Protein AF-A0A1G2IGD5-F1 (afdb_monomer_lite)

Radius of gyration: 19.82 Å; chains: 1; bounding box: 43×46×60 Å

pLDDT: mean 81.42, std 20.74, range [27.16, 98.19]

InterPro domains:
  IPR050708 Type VI secretion system VgrG/RHS [PTHR32305] (24-215)
  IPR056823 Teneurin-like, YD-shell [PF25023] (31-215)

Sequence (243 aa):
MPEFQAGFQRNGTATFNYANPHAVTSIATQAAGAAAPAVTSFSYDQNGNLISDGTSTYAFNPKNQLIKVTTGTGATATVINYTYDAQGQRISKSQGASFTLYPNKSYNVDETGKTTVSIFAPWGMVANIETLPDSVPKTYTFATDHLQGVQVTTDEAGVPVEIQDYGTFGNSGLNDKSETFDSQRKYIGEMYDTDTELNYLNARYYNSAIGRFISVFSNRRRKSGKTDYWKRSAGNSCRSTST

Foldseek 3Di:
DDDFDWDQDQDDDDDDPALCSQDRQWTWGDDVPDPGTDIFGWDADNQGFTQDRNFKGFDADPLRATAWIWGDDDPPIWIWGWDADPVQFTQKIDTVQWIKGDPDPQWIAIPQRWIWGWDADPQGTFWIWIDGPPDDIWIKGFDADNLRFGAFIATPVRHTAWGWDADLLRDTDDTDGHPVDDDQQGGSRFGADPVRCWTCPGNFIARSVVSWTSGFDSDPPDDPDDDPRTHPDDVGSPDDPDD

Organism: NCBI:txid1802214

Secondary structure (DSSP, 8-state):
------B------S----S-TTS--EEEE--TT-SS-EEEE-EE-TT--EEE-SSEEEEE-TTS-EEEEEESSGGG-EEEEEEE-TTS-EEEEEETTEEEEEEETTEEEETT--EEEEEEETTEEEEEEEE-TTS--EEEEEEE-TT--EEEEE-TTS-EEEEEEE-TTS-EEEEEE-TT---SB-GGG-EEETTTTEEEETTEEEETTTTEESS--S-----SS---TT-SSSS-TT-----

Structure (mmCIF, N/CA/C/O backbone):
data_AF-A0A1G2IGD5-F1
#
_entry.id   AF-A0A1G2IGD5-F1
#
loop_
_atom_site.group_PDB
_atom_site.id
_atom_site.type_symbol
_atom_site.label_atom_id
_atom_site.label_alt_id
_atom_site.label_comp_id
_atom_site.label_asym_id
_atom_site.label_entity_id
_atom_site.label_seq_id
_atom_site.pdbx_PDB_ins_code
_atom_site.Cartn_x
_atom_site.Cartn_y
_atom_site.Cartn_z
_atom_site.occupancy
_atom_site.B_iso_or_equiv
_atom_site.auth_seq_id
_atom_site.auth_comp_id
_atom_site.auth_asym_id
_atom_site.auth_atom_id
_atom_site.pdbx_PDB_model_num
ATOM 1 N N . MET A 1 1 ? 5.300 24.172 29.620 1.00 29.34 1 MET A N 1
ATOM 2 C CA . MET A 1 1 ? 5.185 23.214 28.502 1.00 29.34 1 MET A CA 1
ATOM 3 C C . MET A 1 1 ? 4.074 22.243 28.865 1.00 29.34 1 MET A C 1
ATOM 5 O O . MET A 1 1 ? 4.217 21.630 29.916 1.00 29.34 1 MET A O 1
ATOM 9 N N . PRO A 1 2 ? 2.945 22.168 28.142 1.00 31.11 2 PRO A N 1
ATOM 10 C CA . PRO A 1 2 ? 1.876 21.251 28.511 1.00 31.11 2 PRO A CA 1
ATOM 11 C C . PRO A 1 2 ? 2.205 19.846 28.004 1.00 31.11 2 PRO A C 1
ATOM 13 O O . PRO A 1 2 ? 2.515 19.647 26.832 1.00 31.11 2 PRO A O 1
ATOM 16 N N . GLU A 1 3 ? 2.162 18.895 28.924 1.00 29.77 3 GLU A N 1
ATOM 17 C CA . GLU A 1 3 ? 2.341 17.465 28.714 1.00 29.77 3 GLU A CA 1
ATOM 18 C C . GLU A 1 3 ? 1.125 16.883 27.972 1.00 29.77 3 GLU A C 1
ATOM 20 O O . GLU A 1 3 ? -0.022 17.103 28.362 1.00 29.77 3 GLU A O 1
ATOM 25 N N . PHE A 1 4 ? 1.365 16.163 26.875 1.00 32.56 4 PHE A N 1
ATOM 26 C CA . PHE A 1 4 ? 0.319 15.533 26.070 1.00 32.56 4 PHE A CA 1
ATOM 27 C C . PHE A 1 4 ? -0.098 14.212 26.736 1.00 32.56 4 PHE A C 1
ATOM 29 O O . PHE A 1 4 ? 0.604 13.208 26.640 1.00 32.56 4 PHE A O 1
ATOM 36 N N . GLN A 1 5 ? -1.226 14.206 27.446 1.00 33.22 5 GLN A N 1
ATOM 37 C CA . GLN A 1 5 ? -1.774 13.002 28.078 1.00 33.22 5 GLN A CA 1
ATOM 38 C C . GLN A 1 5 ? -2.680 12.260 27.081 1.00 33.22 5 GLN A C 1
ATOM 40 O O . GLN A 1 5 ? -3.808 12.674 26.821 1.00 33.22 5 GLN A O 1
ATOM 45 N N . ALA A 1 6 ? -2.192 11.155 26.509 1.00 37.25 6 ALA A N 1
ATOM 46 C CA . ALA A 1 6 ? -3.010 10.223 25.733 1.00 37.25 6 ALA A CA 1
ATOM 47 C C . ALA A 1 6 ? -3.600 9.152 26.669 1.00 37.25 6 ALA A C 1
ATOM 49 O O . ALA A 1 6 ? -2.886 8.281 27.166 1.00 37.25 6 ALA A O 1
ATOM 50 N N . GLY A 1 7 ? -4.910 9.211 26.925 1.00 34.84 7 GLY A N 1
ATOM 51 C CA . GLY A 1 7 ? -5.615 8.229 27.752 1.00 34.84 7 GLY A CA 1
ATOM 52 C C . GLY A 1 7 ? -6.089 7.022 26.938 1.00 34.84 7 GLY A C 1
ATOM 53 O O . GLY A 1 7 ? -6.919 7.161 26.044 1.00 34.84 7 GLY A O 1
ATOM 54 N N . PHE A 1 8 ? -5.617 5.817 27.274 1.00 39.62 8 PHE A N 1
ATOM 55 C CA . PHE A 1 8 ? -6.190 4.561 26.777 1.00 39.62 8 PHE A CA 1
ATOM 56 C C . PHE A 1 8 ? -7.266 4.074 27.752 1.00 39.62 8 PHE A C 1
ATOM 58 O O . PHE A 1 8 ? -6.948 3.540 28.813 1.00 39.62 8 PHE A O 1
ATOM 65 N N . GLN A 1 9 ? -8.543 4.235 27.408 1.00 34.28 9 GLN A N 1
ATOM 66 C CA . GLN A 1 9 ? -9.634 3.674 28.207 1.00 34.28 9 GLN A CA 1
ATOM 67 C C . GLN A 1 9 ? -9.843 2.204 27.817 1.00 34.28 9 GLN A C 1
A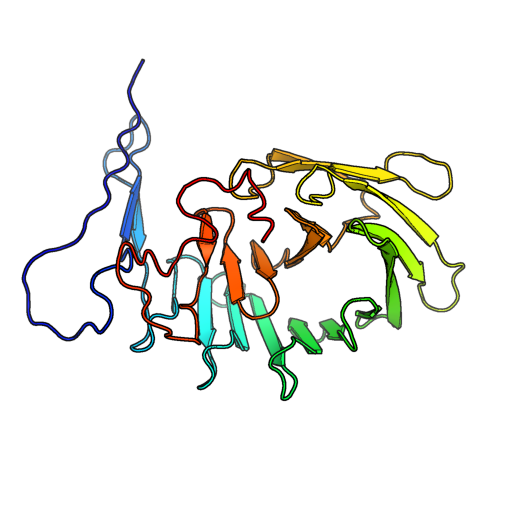TOM 69 O O . GLN A 1 9 ? -10.147 1.884 26.669 1.00 34.28 9 GLN A O 1
ATOM 74 N N . ARG A 1 10 ? -9.657 1.293 28.778 1.00 41.41 10 ARG A N 1
ATOM 75 C CA . ARG A 1 10 ? -10.124 -0.098 28.700 1.00 41.41 10 ARG A CA 1
ATOM 76 C C . ARG A 1 10 ? -11.340 -0.186 29.612 1.00 41.41 10 ARG A C 1
ATOM 78 O O . ARG A 1 10 ? -11.166 -0.248 30.826 1.00 41.41 10 ARG A O 1
ATOM 85 N N . ASN A 1 11 ? -12.551 -0.121 29.063 1.00 37.66 11 ASN A N 1
ATOM 86 C CA . ASN A 1 11 ? -13.753 -0.171 29.894 1.00 37.66 11 ASN A CA 1
ATOM 87 C C . ASN A 1 11 ? -13.860 -1.529 30.597 1.00 37.66 11 ASN A C 1
ATOM 89 O O . ASN A 1 11 ? -14.068 -2.566 29.966 1.00 37.66 11 ASN A O 1
ATOM 93 N N . GLY A 1 12 ? -13.696 -1.500 31.918 1.00 38.47 12 GLY A N 1
ATOM 94 C CA . GLY A 1 12 ? -14.066 -2.582 32.813 1.00 38.47 12 GLY A CA 1
ATOM 95 C C . GLY A 1 12 ? -15.573 -2.571 33.072 1.00 38.47 12 GLY A C 1
ATOM 96 O O . GLY A 1 12 ? -16.179 -1.513 33.214 1.00 38.47 12 GLY A O 1
ATOM 97 N N . THR A 1 13 ? -16.135 -3.779 33.170 1.00 43.22 13 THR A N 1
ATOM 98 C CA . THR A 1 13 ? -17.468 -4.141 33.697 1.00 43.22 13 THR A CA 1
ATOM 99 C C . THR A 1 13 ? -18.719 -3.711 32.912 1.00 43.22 13 THR A C 1
ATOM 101 O O . THR A 1 13 ? -19.363 -2.731 33.258 1.00 43.22 13 THR A O 1
ATOM 104 N N . ALA A 1 14 ? -19.135 -4.548 31.946 1.00 33.06 14 ALA A N 1
ATOM 105 C CA . ALA A 1 14 ? -20.537 -4.923 31.673 1.00 33.06 14 ALA A CA 1
ATOM 106 C C . ALA A 1 14 ? -20.583 -6.135 30.707 1.00 33.06 14 ALA A C 1
ATOM 108 O O . ALA A 1 14 ? -19.926 -6.110 29.672 1.00 33.06 14 ALA A O 1
ATOM 109 N N . THR A 1 15 ? -21.310 -7.199 31.086 1.00 33.62 15 THR A N 1
ATOM 110 C CA . THR A 1 15 ? -21.704 -8.401 30.299 1.00 33.62 15 THR A CA 1
ATOM 111 C C . THR A 1 15 ? -20.761 -8.863 29.172 1.00 33.62 15 THR A C 1
ATOM 113 O O . THR A 1 15 ? -20.780 -8.358 28.051 1.00 33.62 15 THR A O 1
ATOM 116 N N . PHE A 1 16 ? -19.957 -9.888 29.469 1.00 34.94 16 PHE A N 1
ATOM 117 C CA . PHE A 1 16 ? -18.948 -10.463 28.577 1.00 34.94 16 PHE A CA 1
ATOM 118 C C . PHE A 1 16 ? -19.545 -11.143 27.335 1.00 34.94 16 PHE A C 1
ATOM 120 O O . PHE A 1 16 ? -20.016 -12.271 27.410 1.00 34.94 16 PHE A O 1
ATOM 127 N N . ASN A 1 17 ? -19.421 -10.482 26.183 1.00 37.72 17 ASN A N 1
ATOM 128 C CA . ASN A 1 17 ? -19.549 -11.085 24.850 1.00 37.72 17 ASN A CA 1
ATOM 129 C C . ASN A 1 17 ? -18.392 -10.669 23.916 1.00 37.72 17 ASN A C 1
ATOM 131 O O . ASN A 1 17 ? -18.564 -10.578 22.705 1.00 37.72 17 ASN A O 1
ATOM 135 N N . TYR A 1 18 ? -17.194 -10.411 24.454 1.00 40.53 18 TYR A N 1
ATOM 136 C CA . TYR A 1 18 ? -16.035 -10.058 23.628 1.00 40.53 18 TYR A CA 1
ATOM 137 C C . TYR A 1 18 ? -14.935 -11.109 23.715 1.00 40.53 18 TYR A C 1
ATOM 139 O O . TYR A 1 18 ? -14.315 -11.305 24.757 1.00 40.53 18 TYR A O 1
ATOM 147 N N . ALA A 1 19 ? -14.633 -11.716 22.568 1.00 45.06 19 ALA A N 1
ATOM 148 C CA . ALA A 1 19 ? -13.502 -12.617 22.369 1.00 45.06 19 ALA A CA 1
ATOM 149 C C . ALA A 1 19 ? -12.122 -11.939 22.549 1.00 45.06 19 ALA A C 1
ATOM 151 O O . ALA A 1 19 ? -11.106 -12.627 22.497 1.00 45.06 19 ALA A O 1
ATOM 152 N N . ASN A 1 20 ? -12.054 -10.615 22.773 1.00 55.72 20 ASN A N 1
ATOM 153 C CA . ASN A 1 20 ? -10.809 -9.841 22.689 1.00 55.72 20 ASN A CA 1
ATOM 154 C C . ASN A 1 20 ? -10.684 -8.723 23.759 1.00 55.72 20 ASN A C 1
ATOM 156 O O . ASN A 1 20 ? -10.811 -7.546 23.425 1.00 55.72 20 ASN A O 1
ATOM 160 N N . PRO A 1 21 ? -10.338 -9.025 25.028 1.00 52.94 21 PRO A N 1
ATOM 161 C CA . PRO A 1 21 ? -10.175 -8.031 26.111 1.00 52.94 21 PRO A CA 1
ATOM 162 C C . PRO A 1 21 ? -8.959 -7.081 25.961 1.00 52.94 21 PRO A C 1
ATOM 164 O O . PRO A 1 21 ? -8.590 -6.360 26.893 1.00 52.94 21 PRO A O 1
ATOM 167 N N . HIS A 1 22 ? -8.276 -7.096 24.814 1.00 61.47 22 HIS A N 1
ATOM 168 C CA . HIS A 1 22 ? -7.049 -6.328 24.568 1.00 61.47 22 HIS A CA 1
ATOM 169 C C . HIS A 1 22 ? -7.097 -5.450 23.312 1.00 61.47 22 HIS A C 1
ATOM 171 O O . HIS A 1 22 ? -6.109 -4.780 23.020 1.00 61.47 22 HIS A O 1
ATOM 177 N N . ALA A 1 23 ? -8.213 -5.439 22.579 1.00 71.56 23 ALA A N 1
ATOM 178 C CA . ALA A 1 23 ? -8.397 -4.526 21.458 1.00 71.56 23 ALA A CA 1
ATOM 179 C C . ALA A 1 23 ? -8.795 -3.134 21.977 1.00 71.56 23 ALA A C 1
ATOM 181 O O . ALA A 1 23 ? -9.627 -3.012 22.875 1.00 71.56 23 ALA A O 1
ATOM 182 N N . VAL A 1 24 ? -8.171 -2.083 21.445 1.00 77.25 24 VAL A N 1
ATOM 183 C CA . VAL A 1 24 ? -8.515 -0.695 21.790 1.00 77.25 24 VAL A CA 1
ATOM 184 C C . VAL A 1 24 ? -9.824 -0.352 21.097 1.00 77.25 24 VAL A C 1
ATOM 186 O O . VAL A 1 24 ? -9.855 -0.365 19.879 1.00 77.25 24 VAL A O 1
ATOM 189 N N . THR A 1 25 ? -10.875 -0.022 21.841 1.00 83.62 25 THR A N 1
ATOM 190 C CA . THR A 1 25 ? -12.192 0.321 21.272 1.00 83.62 25 THR A CA 1
ATOM 191 C C . THR A 1 25 ? -12.379 1.816 21.040 1.00 83.62 25 THR A C 1
ATOM 193 O O . THR A 1 25 ? -13.277 2.213 20.308 1.00 83.62 25 THR A O 1
ATOM 196 N N . SER A 1 26 ? -11.540 2.661 21.640 1.00 82.50 26 SER A N 1
ATOM 197 C CA . SER A 1 26 ? -11.554 4.101 21.396 1.00 82.50 26 SER A CA 1
ATOM 198 C C . SER A 1 26 ? -10.233 4.763 21.777 1.00 82.50 26 SER A C 1
ATOM 200 O O . SER A 1 26 ? -9.566 4.329 22.719 1.00 82.50 26 SER A O 1
ATOM 202 N N . ILE A 1 27 ? -9.884 5.842 21.084 1.00 81.69 27 ILE A N 1
ATOM 203 C CA . ILE A 1 27 ? -8.796 6.757 21.439 1.00 81.69 27 ILE A CA 1
ATOM 204 C C . ILE A 1 27 ? -9.403 8.149 21.585 1.00 81.69 27 ILE A C 1
ATOM 206 O O . ILE A 1 27 ? -10.118 8.601 20.697 1.00 81.69 27 ILE A O 1
ATOM 210 N N . ALA A 1 28 ? -9.124 8.813 22.705 1.00 84.06 28 ALA A N 1
ATOM 211 C CA . ALA A 1 28 ? -9.528 10.191 22.946 1.00 84.06 28 ALA A CA 1
ATOM 212 C C . ALA A 1 28 ? -8.296 11.101 22.855 1.00 84.06 28 ALA A C 1
ATOM 214 O O . ALA A 1 28 ? -7.298 10.863 23.539 1.00 84.06 28 ALA A O 1
ATOM 215 N N . THR A 1 29 ? -8.353 12.133 22.017 1.00 80.81 29 THR A N 1
ATOM 216 C CA . THR A 1 29 ? -7.271 13.109 21.847 1.00 80.81 29 THR A CA 1
ATOM 217 C C . THR A 1 29 ? -7.779 14.504 22.186 1.00 80.81 29 THR A C 1
ATOM 219 O O . THR A 1 29 ? -8.727 15.002 21.582 1.00 80.81 29 THR A O 1
ATOM 222 N N . GLN A 1 30 ? -7.147 15.141 23.171 1.00 87.06 30 GLN A N 1
ATOM 223 C CA . GLN A 1 30 ? -7.482 16.491 23.611 1.00 87.06 30 GLN A CA 1
ATOM 224 C C . GLN A 1 30 ? -6.523 17.489 22.958 1.00 87.06 30 GLN A C 1
ATOM 226 O O . GLN A 1 30 ? -5.358 17.583 23.340 1.00 87.06 30 GLN A O 1
ATOM 231 N N . ALA A 1 31 ? -7.011 18.245 21.975 1.00 84.56 31 ALA A N 1
ATOM 232 C CA . ALA A 1 31 ? -6.262 19.378 21.442 1.00 84.56 31 ALA A CA 1
ATOM 233 C C . ALA A 1 31 ? -6.246 20.530 22.462 1.00 84.56 31 ALA A C 1
ATOM 235 O O . ALA A 1 31 ? -7.212 20.724 23.212 1.00 84.56 31 ALA A O 1
ATOM 236 N N . ALA A 1 32 ? -5.160 21.306 22.485 1.00 84.56 32 ALA A N 1
ATOM 237 C CA . ALA A 1 32 ? -5.059 22.489 23.333 1.00 84.56 32 ALA A CA 1
ATOM 238 C C . ALA A 1 32 ? -6.169 23.493 22.972 1.00 84.56 32 ALA A C 1
ATOM 240 O O . ALA A 1 32 ? -6.290 23.898 21.819 1.00 84.56 32 ALA A O 1
ATOM 241 N N . GLY A 1 33 ? -6.995 23.871 23.952 1.00 85.62 33 GLY A N 1
ATOM 24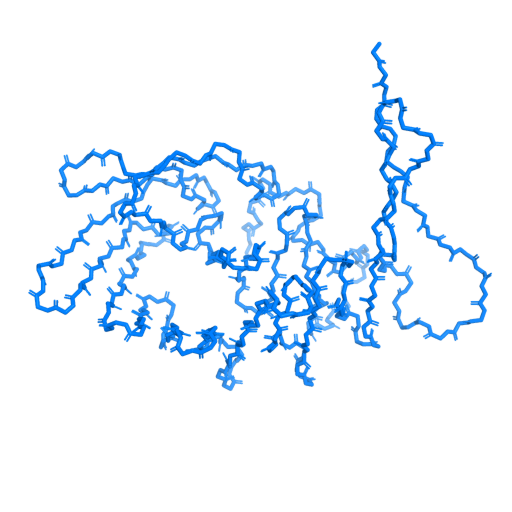2 C CA . GLY A 1 33 ? -8.110 24.806 23.761 1.00 85.62 33 GLY A CA 1
ATOM 243 C C . GLY A 1 33 ? -9.422 24.193 23.252 1.00 85.62 33 GLY A C 1
ATOM 244 O O . GLY A 1 33 ? -10.411 24.916 23.162 1.00 85.62 33 GLY A O 1
ATOM 245 N N . ALA A 1 34 ? -9.484 22.889 22.956 1.00 86.19 34 ALA A N 1
ATOM 246 C CA . ALA A 1 34 ? -10.748 22.244 22.588 1.00 86.19 34 ALA A CA 1
ATOM 247 C C . ALA A 1 34 ? -11.625 21.968 23.825 1.00 86.19 34 ALA A C 1
ATOM 249 O O . ALA A 1 34 ? -11.138 21.485 24.845 1.00 86.19 34 ALA A O 1
ATOM 250 N N . ALA A 1 35 ? -12.931 22.240 23.723 1.00 88.06 35 ALA A N 1
ATOM 251 C CA . ALA A 1 35 ? -13.887 22.093 24.829 1.00 88.06 35 ALA A CA 1
ATOM 252 C C . ALA A 1 35 ? -14.119 20.634 25.271 1.00 88.06 35 ALA A C 1
ATOM 254 O O . ALA A 1 35 ? -14.550 20.391 26.395 1.00 88.06 35 ALA A O 1
ATOM 255 N N . ALA A 1 36 ? -13.842 19.671 24.389 1.00 87.12 36 ALA A N 1
ATOM 256 C CA . ALA A 1 36 ? -13.953 18.242 24.649 1.00 87.12 36 ALA A CA 1
ATOM 257 C C . ALA A 1 36 ? -12.914 17.468 23.817 1.00 87.12 36 ALA A C 1
ATOM 259 O O . ALA A 1 36 ? -12.480 17.966 22.770 1.00 87.12 36 ALA A O 1
ATOM 260 N N . PRO A 1 37 ? -12.525 16.255 24.244 1.00 86.75 37 PRO A N 1
ATOM 261 C CA . PRO A 1 37 ? -11.618 15.418 23.477 1.00 86.75 37 PRO A CA 1
ATOM 262 C C . PRO A 1 37 ? -12.304 14.877 22.218 1.00 86.75 37 PRO A C 1
ATOM 264 O O . PRO A 1 37 ? -13.456 14.443 22.256 1.00 86.75 37 PRO A O 1
ATOM 267 N N . ALA A 1 38 ? -11.569 14.844 21.109 1.00 84.94 38 ALA A N 1
ATOM 268 C CA . ALA A 1 38 ? -11.990 14.121 19.918 1.00 84.94 38 ALA A CA 1
ATOM 269 C C . ALA A 1 38 ? -11.873 12.617 20.188 1.00 84.94 38 ALA A C 1
ATOM 271 O O . ALA A 1 38 ? -10.813 12.152 20.610 1.00 84.94 38 ALA A O 1
ATOM 272 N N . VAL A 1 39 ? -12.951 11.863 19.968 1.00 85.44 39 VAL A N 1
ATOM 273 C CA . VAL A 1 39 ? -12.986 10.416 20.214 1.00 85.44 39 VAL A CA 1
ATOM 274 C C . VAL A 1 39 ? -13.047 9.668 18.890 1.00 85.44 39 VAL A C 1
ATOM 276 O O . VAL A 1 39 ? -14.040 9.737 18.170 1.00 85.44 39 VAL A O 1
ATOM 279 N N . THR A 1 40 ? -12.004 8.901 18.600 1.00 85.06 40 THR A N 1
ATOM 280 C CA . THR A 1 40 ? -11.971 7.931 17.504 1.00 85.06 40 THR A CA 1
ATOM 281 C C . THR A 1 40 ? -12.399 6.576 18.048 1.00 85.06 40 THR A C 1
ATOM 283 O O . THR A 1 40 ? -11.812 6.099 19.018 1.00 85.06 40 THR A O 1
ATOM 286 N N . SER A 1 41 ? -13.414 5.953 17.448 1.00 89.00 41 SER A N 1
ATOM 287 C CA . SER A 1 41 ? -13.944 4.654 17.887 1.00 89.00 41 SER A CA 1
ATOM 288 C C . SER A 1 41 ? -13.516 3.537 16.945 1.00 89.00 41 SER A C 1
ATOM 290 O O . SER A 1 41 ? -13.509 3.710 15.733 1.00 89.00 41 SER A O 1
ATOM 292 N N . PHE A 1 42 ? -13.209 2.374 17.509 1.00 89.00 42 PHE A N 1
ATOM 293 C CA . PHE A 1 42 ? -12.781 1.188 16.781 1.00 89.00 42 PHE A CA 1
ATOM 294 C C . PHE A 1 42 ? -13.735 0.031 17.073 1.00 89.00 42 PHE A C 1
ATOM 296 O O . PHE A 1 42 ? -14.098 -0.217 18.225 1.00 89.00 42 PHE A O 1
ATOM 303 N N . SER A 1 43 ? -14.110 -0.707 16.034 1.00 91.56 43 SER A N 1
ATOM 304 C CA . SER A 1 43 ? -14.956 -1.899 16.141 1.00 91.56 43 SER A CA 1
ATOM 305 C C . SER A 1 43 ? -14.258 -3.112 15.543 1.00 91.56 43 SER A C 1
ATOM 307 O O . SER A 1 43 ? -13.433 -2.977 14.641 1.00 91.56 43 SER A O 1
ATOM 309 N N . TYR A 1 44 ? -14.577 -4.300 16.054 1.00 90.12 44 TYR A N 1
ATOM 310 C CA . TYR A 1 44 ? -13.894 -5.543 15.701 1.00 90.12 44 TYR A CA 1
ATOM 311 C C . TYR A 1 44 ? -14.887 -6.685 15.507 1.00 90.12 44 TYR A C 1
ATOM 313 O O . TYR A 1 44 ? -15.935 -6.714 16.154 1.00 90.12 44 TYR A O 1
ATOM 321 N N . ASP A 1 45 ? -14.533 -7.647 14.657 1.00 89.69 45 ASP A N 1
ATOM 322 C CA . ASP A 1 45 ? -15.263 -8.908 14.550 1.00 89.69 45 ASP A CA 1
ATOM 323 C C . ASP A 1 45 ? -14.926 -9.855 15.721 1.00 89.69 45 ASP A C 1
ATOM 325 O O . ASP A 1 45 ? -14.056 -9.589 16.560 1.00 89.69 45 ASP A O 1
ATOM 329 N N . GLN A 1 46 ? -15.618 -10.997 15.786 1.00 85.88 46 GLN A N 1
ATOM 330 C CA . GLN A 1 46 ? -15.379 -12.013 16.821 1.00 85.88 46 GLN A CA 1
ATOM 331 C C . GLN A 1 46 ? -13.985 -12.651 16.727 1.00 85.88 46 GLN A C 1
ATOM 333 O O . GLN A 1 46 ? -13.466 -13.145 17.728 1.00 85.88 46 GLN A O 1
ATOM 338 N N . ASN A 1 47 ? -13.355 -12.618 15.551 1.00 84.00 47 ASN A N 1
ATOM 339 C CA . ASN A 1 47 ? -11.995 -13.105 15.352 1.00 84.00 47 ASN A CA 1
ATOM 340 C C . ASN A 1 47 ? -10.941 -12.071 15.770 1.00 84.00 47 ASN A C 1
ATOM 342 O O . ASN A 1 47 ? -9.774 -12.428 15.896 1.00 84.00 47 ASN A O 1
ATOM 346 N N . GLY A 1 48 ? -11.340 -10.828 16.053 1.00 86.00 48 GLY A N 1
ATOM 347 C CA . GLY A 1 48 ? -10.451 -9.736 16.426 1.00 86.00 48 GLY A CA 1
ATOM 348 C C . GLY A 1 48 ? -9.896 -8.959 15.242 1.00 86.00 48 GLY A C 1
ATOM 349 O O . GLY A 1 48 ? -8.902 -8.267 15.411 1.00 86.00 48 GLY A O 1
ATOM 350 N N . ASN A 1 49 ? -10.500 -9.045 14.060 1.00 90.81 49 ASN A N 1
ATOM 351 C CA . ASN A 1 49 ? -10.154 -8.175 12.940 1.00 90.81 49 ASN A CA 1
ATOM 352 C C . ASN A 1 49 ? -10.876 -6.832 13.079 1.00 90.81 49 ASN A C 1
ATOM 354 O O . ASN A 1 49 ? -12.040 -6.791 13.472 1.00 90.81 49 ASN A O 1
ATOM 358 N N . LEU A 1 50 ? -10.185 -5.734 12.782 1.00 92.38 50 LEU A N 1
ATOM 359 C CA . LEU A 1 50 ? -10.726 -4.377 12.848 1.00 92.38 50 LEU A CA 1
ATOM 360 C C . LEU A 1 50 ? -11.786 -4.188 11.762 1.00 92.38 50 LEU A C 1
ATOM 362 O O . LEU A 1 50 ? -11.419 -4.198 10.604 1.00 92.38 50 LEU A O 1
ATOM 366 N N . ILE A 1 51 ? -13.060 -3.988 12.103 1.00 94.50 51 ILE A N 1
ATOM 367 C CA . ILE A 1 51 ? -14.149 -3.733 11.138 1.00 94.50 51 ILE A CA 1
ATOM 368 C C . ILE A 1 51 ? -14.235 -2.248 10.781 1.00 94.50 51 ILE A C 1
ATOM 37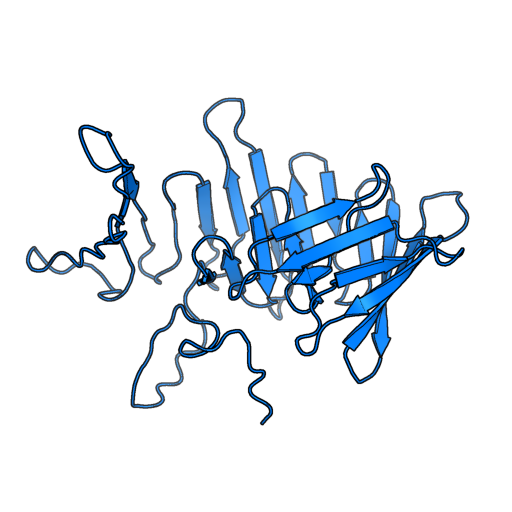0 O O . ILE A 1 51 ? -14.575 -1.904 9.652 1.00 94.50 51 ILE A O 1
ATOM 374 N N . SER A 1 52 ? -13.931 -1.355 11.720 1.00 93.12 52 SER A N 1
ATOM 375 C CA . SER A 1 52 ? -13.897 0.087 11.471 1.00 93.12 52 SER A CA 1
ATOM 376 C C . SER A 1 52 ? -12.984 0.787 12.460 1.00 93.12 52 SER A C 1
ATOM 378 O O . SER A 1 52 ? -12.961 0.409 13.630 1.00 93.12 52 SER A O 1
ATOM 380 N N . ASP A 1 53 ? -12.274 1.812 11.998 1.00 89.75 53 ASP A N 1
ATOM 381 C CA . ASP A 1 53 ? -11.479 2.745 12.810 1.00 89.75 53 ASP A CA 1
ATOM 382 C C . ASP A 1 53 ? -12.140 4.126 12.967 1.00 89.75 53 ASP A C 1
ATOM 384 O O . ASP A 1 53 ? -11.492 5.078 13.396 1.00 89.75 53 ASP A O 1
ATOM 388 N N . GLY A 1 54 ? -13.419 4.247 12.600 1.00 88.00 54 GLY A N 1
ATOM 389 C CA . GLY A 1 54 ? -14.152 5.512 12.603 1.00 88.00 54 GLY A CA 1
ATOM 390 C C . GLY A 1 54 ? -13.982 6.352 11.332 1.00 88.00 54 GLY A C 1
ATOM 391 O O . GLY A 1 54 ? -14.795 7.247 11.114 1.00 88.00 54 GLY A O 1
ATOM 392 N N . THR A 1 55 ? -13.008 6.036 10.474 1.00 88.19 55 THR A N 1
ATOM 393 C CA . THR A 1 55 ? -12.781 6.707 9.179 1.00 88.19 55 THR A CA 1
ATOM 394 C C . THR A 1 55 ? -13.058 5.767 8.008 1.00 88.19 55 THR A C 1
ATOM 396 O O . THR A 1 55 ? -13.712 6.133 7.032 1.00 88.19 55 THR A O 1
ATOM 399 N N . SER A 1 56 ? -12.581 4.536 8.131 1.00 93.56 56 SER A N 1
ATOM 400 C CA . SER A 1 56 ? -12.638 3.476 7.140 1.00 93.56 56 SER A CA 1
ATOM 401 C C . SER A 1 56 ? -13.369 2.263 7.706 1.00 93.56 56 SER A C 1
ATOM 403 O O . SER A 1 56 ? -13.468 2.056 8.923 1.00 93.56 56 SER A O 1
ATOM 405 N N . THR A 1 57 ? -13.889 1.435 6.805 1.00 95.69 57 THR A N 1
ATOM 406 C CA . THR A 1 57 ? -14.425 0.114 7.141 1.00 95.69 57 THR A CA 1
ATOM 407 C C . THR A 1 57 ? -13.676 -0.977 6.397 1.00 95.69 57 THR A C 1
ATOM 409 O O . THR A 1 57 ? -13.167 -0.770 5.296 1.00 95.69 57 THR A O 1
ATOM 412 N N . TYR A 1 58 ? -13.612 -2.150 7.010 1.00 96.56 58 TYR A N 1
ATOM 413 C CA . TYR A 1 58 ? -12.774 -3.258 6.586 1.00 96.56 58 TYR A CA 1
ATOM 414 C C . TYR A 1 58 ? -13.599 -4.545 6.593 1.00 96.56 58 TYR A C 1
ATOM 416 O O . TYR A 1 58 ? -14.343 -4.817 7.538 1.00 96.56 58 TYR A O 1
ATOM 424 N N . ALA A 1 59 ? -13.455 -5.361 5.551 1.00 96.75 59 ALA A N 1
ATOM 425 C CA . ALA A 1 59 ? -14.060 -6.687 5.488 1.00 96.75 59 ALA A CA 1
ATOM 426 C C . ALA A 1 59 ? -12.985 -7.761 5.341 1.00 96.75 59 ALA A C 1
ATOM 428 O O . ALA A 1 59 ? -12.032 -7.596 4.576 1.00 96.75 59 ALA A O 1
ATOM 429 N N . PHE A 1 60 ? -13.178 -8.880 6.036 1.00 95.38 60 PHE A N 1
ATOM 430 C CA . PHE A 1 60 ? -12.257 -10.012 6.047 1.00 95.38 60 PHE A CA 1
ATOM 431 C C . PHE A 1 60 ? -12.955 -11.278 5.562 1.00 95.38 60 PHE A C 1
ATOM 433 O O . PHE A 1 60 ? -14.152 -11.466 5.775 1.00 95.38 60 PHE A O 1
ATOM 440 N N . ASN A 1 61 ? -12.200 -12.164 4.918 1.00 93.56 61 ASN A N 1
ATOM 441 C CA . ASN A 1 61 ? -12.677 -13.506 4.602 1.00 93.56 61 ASN A CA 1
ATOM 442 C C . ASN A 1 61 ? -12.557 -14.448 5.826 1.00 93.56 61 ASN A C 1
ATOM 444 O O . ASN A 1 61 ? -11.896 -14.104 6.810 1.00 93.56 61 ASN A O 1
ATOM 448 N N . PRO A 1 62 ? -13.115 -15.676 5.775 1.00 90.94 62 PRO A N 1
ATOM 449 C CA . PRO A 1 62 ? -13.000 -16.645 6.874 1.00 90.94 62 PRO A CA 1
ATOM 450 C C . PRO A 1 62 ? -11.563 -17.063 7.240 1.00 90.94 62 PRO A C 1
ATOM 452 O O . PRO A 1 62 ? -11.349 -17.644 8.300 1.00 90.94 62 PRO A O 1
ATOM 455 N N . LYS A 1 63 ? -10.568 -16.772 6.386 1.00 89.44 63 LYS A N 1
ATOM 456 C CA . LYS A 1 63 ? -9.136 -16.982 6.660 1.00 89.44 63 LYS A CA 1
ATOM 457 C C . LYS A 1 63 ? -8.471 -15.772 7.348 1.00 89.44 63 LYS A C 1
ATOM 459 O O . LYS A 1 63 ? -7.253 -15.778 7.512 1.00 89.44 63 LYS A O 1
ATOM 464 N N . ASN A 1 64 ? -9.240 -14.762 7.772 1.00 90.81 64 ASN A N 1
ATOM 465 C CA . ASN A 1 64 ? -8.774 -13.492 8.354 1.00 90.81 64 ASN A CA 1
ATOM 466 C C . ASN A 1 64 ? -7.897 -12.648 7.410 1.00 90.81 64 ASN A C 1
ATOM 468 O O . ASN A 1 64 ? -7.012 -11.917 7.856 1.00 90.81 64 ASN A O 1
ATOM 472 N N . GLN A 1 65 ? -8.139 -12.737 6.101 1.00 93.38 65 GLN A N 1
ATOM 473 C CA . GLN A 1 65 ? -7.472 -11.900 5.101 1.00 93.38 65 GLN A CA 1
ATOM 474 C C . GLN A 1 65 ? -8.375 -10.725 4.733 1.00 93.38 65 GLN A C 1
ATOM 476 O O . GLN A 1 65 ? -9.577 -10.916 4.544 1.00 93.38 65 GLN A O 1
ATOM 481 N N . LEU A 1 66 ? -7.801 -9.524 4.639 1.00 96.44 66 LEU A N 1
ATOM 482 C CA . LEU A 1 66 ? -8.520 -8.299 4.292 1.00 96.44 66 LEU A CA 1
ATOM 483 C C . LEU A 1 66 ? -8.968 -8.358 2.830 1.00 96.44 66 LEU A C 1
ATOM 485 O O . LEU A 1 66 ? -8.139 -8.317 1.942 1.00 96.44 66 LEU A O 1
ATOM 489 N N . ILE A 1 67 ? -10.263 -8.417 2.554 1.00 97.50 67 ILE A N 1
ATOM 490 C CA . ILE A 1 67 ? -10.778 -8.500 1.176 1.00 97.50 67 ILE A CA 1
ATOM 491 C C . ILE A 1 67 ? -11.360 -7.185 0.671 1.00 97.50 67 ILE A C 1
ATOM 493 O O . ILE A 1 67 ? -11.495 -7.014 -0.538 1.00 97.50 67 ILE A O 1
ATOM 497 N N . LYS A 1 68 ? -11.702 -6.258 1.574 1.00 97.81 68 LYS A N 1
ATOM 498 C CA . LYS A 1 68 ? -12.268 -4.960 1.208 1.00 97.81 68 LYS A CA 1
ATOM 499 C C . LYS A 1 68 ? -11.889 -3.880 2.208 1.00 97.81 68 LYS A C 1
ATOM 501 O O . LYS A 1 68 ? -11.978 -4.115 3.412 1.00 97.81 68 LYS A O 1
ATOM 506 N N . VAL A 1 69 ? -11.562 -2.697 1.703 1.00 98.06 69 VAL A N 1
ATOM 507 C CA . VAL A 1 69 ? -11.504 -1.446 2.465 1.00 98.06 69 VAL A CA 1
ATOM 508 C C . VAL A 1 69 ? -12.460 -0.458 1.821 1.00 98.06 69 VAL A C 1
ATOM 510 O O . VAL A 1 69 ? -12.523 -0.351 0.597 1.00 98.06 69 VAL A O 1
ATOM 513 N N . THR A 1 70 ? -13.225 0.252 2.636 1.00 97.19 70 THR A N 1
ATOM 514 C CA . THR A 1 70 ? -14.032 1.383 2.187 1.00 97.19 70 THR A CA 1
ATOM 515 C C . THR A 1 70 ? -13.601 2.613 2.965 1.00 97.19 70 THR A C 1
ATOM 517 O O . THR A 1 70 ? -13.747 2.631 4.187 1.00 97.19 70 THR A O 1
ATOM 520 N N . THR A 1 71 ? -13.051 3.600 2.261 1.00 93.50 71 THR A N 1
ATOM 521 C CA . THR A 1 71 ? -12.623 4.891 2.814 1.00 93.50 71 THR A CA 1
ATOM 522 C C . THR A 1 71 ? -13.625 5.973 2.405 1.00 93.50 71 THR A C 1
ATOM 524 O O . THR A 1 71 ? -14.198 5.912 1.317 1.00 93.50 71 THR A O 1
ATOM 527 N N . GLY A 1 72 ? -13.883 6.954 3.274 1.00 88.19 72 GLY A N 1
ATOM 528 C CA . GLY A 1 72 ? -14.899 7.986 3.024 1.00 88.19 72 GLY A CA 1
ATOM 529 C C . GLY A 1 72 ? -16.342 7.499 3.226 1.00 88.19 72 GLY A C 1
ATOM 530 O O . GLY A 1 72 ? -16.590 6.399 3.719 1.00 88.19 72 GLY A O 1
ATOM 531 N N . THR A 1 73 ? -17.323 8.340 2.882 1.00 83.19 73 THR A N 1
ATOM 532 C CA . THR A 1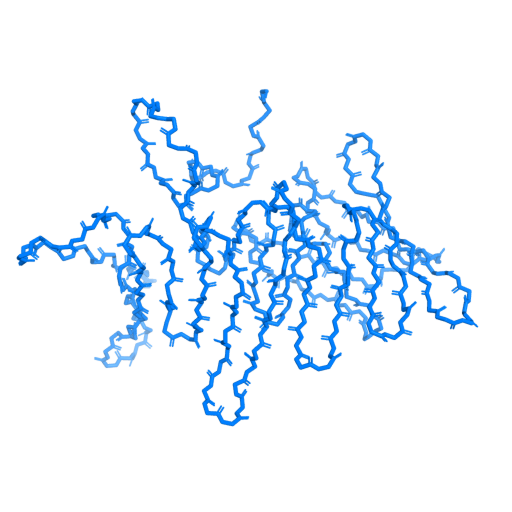 73 ? -18.752 8.061 3.124 1.00 83.19 73 THR A CA 1
ATOM 533 C C . THR A 1 73 ? -19.621 8.449 1.930 1.00 83.19 73 THR A C 1
ATOM 535 O O . THR A 1 73 ? -19.291 9.352 1.165 1.00 83.19 73 THR A O 1
ATOM 538 N N . GLY A 1 74 ? -20.759 7.770 1.766 1.00 82.94 74 GLY A N 1
ATOM 539 C CA . GLY A 1 74 ? -21.729 8.096 0.719 1.00 82.94 74 GLY A CA 1
ATOM 540 C C . GLY A 1 74 ? -21.159 7.959 -0.697 1.00 82.94 74 GLY A C 1
ATOM 541 O O . GLY A 1 74 ? -20.444 7.007 -0.998 1.00 82.94 74 GLY A O 1
ATOM 542 N N . ALA A 1 75 ? -21.493 8.908 -1.572 1.00 83.31 75 ALA A N 1
ATOM 543 C CA . ALA A 1 75 ? -21.119 8.873 -2.988 1.00 83.31 75 ALA A CA 1
ATOM 544 C C . ALA A 1 75 ? -19.619 9.106 -3.257 1.00 83.31 75 ALA A C 1
ATOM 546 O O . ALA A 1 75 ? -19.158 8.820 -4.357 1.00 83.31 75 ALA A O 1
ATOM 547 N N . THR A 1 76 ? -18.858 9.611 -2.280 1.00 86.50 76 THR A N 1
ATOM 548 C CA . THR A 1 76 ? -17.402 9.812 -2.389 1.00 86.50 76 THR A CA 1
ATOM 549 C C . THR A 1 76 ? -16.602 8.661 -1.784 1.00 86.50 76 THR A C 1
ATOM 551 O O . THR A 1 76 ? -15.375 8.731 -1.719 1.00 86.50 76 THR A O 1
ATOM 554 N N . ALA A 1 77 ? -17.280 7.605 -1.323 1.00 91.50 77 ALA A N 1
ATOM 555 C CA . ALA A 1 77 ? -16.615 6.455 -0.745 1.00 91.50 77 ALA A CA 1
ATOM 556 C C . ALA A 1 77 ? -15.777 5.724 -1.801 1.00 91.50 77 ALA A C 1
ATOM 558 O O . ALA A 1 77 ? -16.274 5.333 -2.859 1.00 91.50 77 ALA A O 1
ATOM 559 N N . THR A 1 78 ? -14.512 5.487 -1.478 1.00 95.12 78 THR A N 1
ATOM 560 C CA . THR A 1 78 ? -13.609 4.688 -2.298 1.00 95.12 78 THR A CA 1
ATOM 561 C C . THR A 1 78 ? -13.616 3.254 -1.792 1.00 95.12 78 THR A C 1
ATOM 563 O O . THR A 1 78 ? -13.430 3.007 -0.602 1.00 95.12 78 THR A O 1
ATOM 566 N N . VAL A 1 79 ? -13.833 2.291 -2.692 1.00 97.00 79 VAL A N 1
ATOM 567 C CA . VAL A 1 79 ? -13.852 0.860 -2.363 1.00 97.00 79 VAL A CA 1
ATOM 568 C C . VAL A 1 79 ? -12.660 0.168 -3.007 1.00 97.00 79 VAL A C 1
ATOM 570 O O . VAL A 1 79 ? -12.572 0.085 -4.230 1.00 97.00 79 VAL A O 1
ATOM 573 N N . ILE A 1 80 ? -11.780 -0.368 -2.166 1.00 98.19 80 ILE A N 1
ATOM 574 C CA . ILE A 1 80 ? -10.603 -1.132 -2.567 1.00 98.19 80 ILE A CA 1
ATOM 575 C C . ILE A 1 80 ? -10.866 -2.599 -2.253 1.00 98.19 80 ILE A C 1
ATOM 577 O O . ILE A 1 80 ? -11.186 -2.937 -1.113 1.00 98.19 80 ILE A O 1
ATOM 581 N N . ASN A 1 81 ? -10.720 -3.470 -3.246 1.00 98.19 81 ASN A N 1
ATOM 582 C CA . ASN A 1 81 ? -10.854 -4.915 -3.085 1.00 98.19 81 ASN A CA 1
ATOM 583 C C . ASN A 1 81 ? -9.497 -5.601 -3.232 1.00 98.19 81 ASN A C 1
ATOM 585 O O . ASN A 1 81 ? -8.652 -5.153 -4.008 1.00 98.19 81 ASN A O 1
ATOM 589 N N . TYR A 1 82 ? -9.321 -6.710 -2.518 1.00 97.94 82 TYR A N 1
ATOM 590 C CA . TYR A 1 82 ? -8.116 -7.531 -2.566 1.00 97.94 82 TYR A CA 1
ATOM 591 C C . TYR A 1 82 ? -8.467 -8.998 -2.795 1.00 97.94 82 TYR A C 1
ATOM 593 O O . TYR A 1 82 ? -9.457 -9.504 -2.259 1.00 97.94 82 TYR A O 1
ATOM 601 N N . THR A 1 83 ? -7.622 -9.702 -3.546 1.00 97.12 83 THR A N 1
ATOM 602 C CA . THR A 1 83 ? -7.724 -11.157 -3.713 1.00 97.12 83 THR A CA 1
ATOM 603 C C . THR A 1 83 ? -6.405 -11.845 -3.393 1.00 97.12 83 THR A C 1
ATOM 605 O O . THR A 1 83 ? -5.338 -11.226 -3.433 1.00 97.12 83 THR A O 1
ATOM 608 N N . TYR A 1 84 ? -6.490 -13.132 -3.054 1.00 95.88 84 TYR A N 1
ATOM 609 C CA . TYR A 1 84 ? -5.368 -13.924 -2.561 1.00 95.88 84 TYR A CA 1
ATOM 610 C C . TYR A 1 84 ? -5.299 -15.283 -3.247 1.00 95.88 84 TYR A C 1
ATOM 612 O O . TYR A 1 84 ? -6.332 -15.862 -3.587 1.00 95.88 84 TYR A O 1
ATOM 620 N N . ASP A 1 85 ? -4.087 -15.812 -3.383 1.00 94.00 85 ASP A N 1
ATOM 621 C CA . ASP A 1 85 ? -3.856 -17.198 -3.775 1.00 94.00 85 ASP A CA 1
ATOM 622 C C . ASP A 1 85 ? -4.171 -18.190 -2.634 1.00 94.00 85 ASP A C 1
ATOM 624 O O . ASP A 1 85 ? -4.595 -17.835 -1.525 1.00 94.00 85 ASP A O 1
ATOM 628 N N . ALA A 1 86 ? -3.959 -19.481 -2.902 1.00 91.38 86 ALA A N 1
ATOM 629 C CA . ALA A 1 86 ? -4.195 -20.545 -1.931 1.00 91.38 86 ALA A CA 1
ATOM 630 C C . ALA A 1 86 ? -3.242 -20.486 -0.720 1.00 91.38 86 ALA A C 1
ATOM 632 O O . ALA A 1 86 ? -3.626 -20.920 0.372 1.00 91.38 86 ALA A O 1
ATOM 633 N N . GLN A 1 87 ? -2.035 -19.943 -0.904 1.00 90.06 87 GLN A N 1
ATOM 634 C CA . GLN A 1 87 ? -0.993 -19.758 0.112 1.00 90.06 87 GLN A CA 1
ATOM 635 C C . GLN A 1 87 ? -1.192 -18.469 0.928 1.00 90.06 87 GLN A C 1
ATOM 637 O O . GLN A 1 87 ? -0.504 -18.243 1.924 1.00 90.06 87 GLN A O 1
ATOM 642 N N . GLY A 1 88 ? -2.163 -17.649 0.536 1.00 91.19 88 GLY A N 1
ATOM 643 C CA . GLY A 1 88 ? -2.547 -16.415 1.187 1.00 91.19 88 GLY A CA 1
ATOM 644 C C . GLY A 1 88 ? -1.729 -15.191 0.784 1.00 91.19 88 GLY A C 1
ATOM 645 O O . GLY A 1 88 ? -1.779 -14.195 1.505 1.00 91.19 88 GLY A O 1
ATOM 646 N N . GLN A 1 89 ? -1.006 -15.240 -0.337 1.00 92.88 89 GLN A N 1
ATOM 647 C CA . GLN A 1 89 ? -0.369 -14.067 -0.934 1.00 92.88 89 GLN A CA 1
ATOM 648 C C . GLN A 1 89 ? -1.384 -13.279 -1.757 1.00 92.88 89 GLN A C 1
ATOM 650 O O . GLN A 1 89 ? -2.203 -13.857 -2.467 1.00 92.88 89 GLN A O 1
ATOM 655 N N . ARG A 1 90 ? -1.344 -11.951 -1.650 1.00 95.38 90 ARG A N 1
ATOM 656 C CA . ARG A 1 90 ? -2.153 -11.041 -2.456 1.00 95.38 90 ARG A CA 1
ATOM 657 C C . ARG A 1 90 ? -1.778 -11.190 -3.924 1.00 95.38 90 ARG A C 1
ATOM 659 O O . ARG A 1 90 ? -0.612 -11.024 -4.259 1.00 95.38 90 ARG A O 1
ATOM 666 N N . ILE A 1 91 ? -2.777 -11.433 -4.768 1.00 96.56 91 ILE A N 1
ATOM 667 C CA . ILE A 1 91 ? -2.620 -11.541 -6.226 1.00 96.56 91 ILE A CA 1
ATOM 668 C C . ILE A 1 91 ? -3.297 -10.395 -6.977 1.00 96.56 91 ILE A C 1
ATOM 670 O O . ILE A 1 91 ? -2.939 -10.133 -8.121 1.00 96.56 91 ILE A O 1
ATOM 674 N N . SER A 1 92 ? -4.238 -9.677 -6.352 1.00 97.38 92 SER A N 1
ATOM 675 C CA . SER A 1 92 ? -4.782 -8.448 -6.930 1.00 97.38 92 SER A CA 1
ATOM 676 C C . SER A 1 92 ? -5.196 -7.413 -5.887 1.00 97.38 92 SER A C 1
ATOM 678 O O . SER A 1 92 ? -5.530 -7.742 -4.743 1.00 97.38 92 SER A O 1
ATOM 680 N N . LYS A 1 93 ? -5.181 -6.154 -6.325 1.00 97.56 93 LYS A N 1
ATOM 681 C CA . LYS A 1 93 ? -5.809 -4.989 -5.697 1.00 97.56 93 LYS A CA 1
ATOM 682 C C . LYS A 1 93 ? -6.619 -4.277 -6.776 1.00 97.56 93 LYS A C 1
ATOM 684 O O . LYS A 1 93 ? -6.112 -4.129 -7.882 1.00 97.56 93 LYS A O 1
ATOM 689 N N . SER A 1 94 ? -7.830 -3.822 -6.477 1.00 97.88 94 SER A N 1
ATOM 690 C CA . SER A 1 94 ? -8.652 -3.090 -7.452 1.00 97.88 94 SER A CA 1
ATOM 691 C C . SER A 1 94 ? -9.504 -2.004 -6.811 1.00 97.88 94 SER A C 1
ATOM 693 O O . SER A 1 94 ? -10.069 -2.231 -5.739 1.00 97.88 94 SER A O 1
ATOM 695 N N . GLN A 1 95 ? -9.677 -0.894 -7.522 1.00 96.62 95 GLN A N 1
ATOM 696 C CA . GLN A 1 95 ? -10.585 0.205 -7.204 1.00 96.62 95 GLN A CA 1
ATOM 697 C C . GLN A 1 95 ? -11.439 0.493 -8.446 1.00 96.62 95 GLN A C 1
ATOM 699 O O . GLN A 1 95 ? -10.965 1.065 -9.425 1.00 96.62 95 GLN A O 1
ATOM 704 N N . GLY A 1 96 ? -12.708 0.079 -8.433 1.00 92.94 96 GLY A N 1
ATOM 705 C CA . GLY A 1 96 ? -13.551 0.169 -9.628 1.00 92.94 96 GLY A CA 1
ATOM 706 C C . GLY A 1 96 ? -12.942 -0.608 -10.801 1.00 92.94 96 GLY A C 1
ATOM 707 O O . GLY A 1 96 ? -12.768 -1.821 -10.702 1.00 92.94 96 GLY A O 1
ATOM 708 N N . ALA A 1 97 ? -12.633 0.092 -11.896 1.00 93.69 97 ALA A N 1
ATOM 709 C CA . ALA A 1 97 ? -11.999 -0.487 -13.082 1.00 93.69 97 ALA A CA 1
ATOM 710 C C . ALA A 1 97 ? -10.459 -0.531 -13.012 1.00 93.69 97 ALA A C 1
ATOM 712 O O . ALA A 1 97 ? -9.858 -1.306 -13.751 1.00 93.69 97 ALA A O 1
ATOM 713 N N . SER A 1 98 ? -9.830 0.258 -12.134 1.00 96.31 98 SER A N 1
ATOM 714 C CA . SER A 1 98 ? -8.376 0.248 -11.930 1.00 96.31 98 SER A CA 1
ATOM 715 C C . SER A 1 98 ? -7.952 -0.969 -11.121 1.00 96.31 98 SER A C 1
ATOM 717 O O . SER A 1 98 ? -8.630 -1.357 -10.159 1.00 96.31 98 SER A O 1
ATOM 719 N N . PHE A 1 99 ? -6.828 -1.583 -11.484 1.00 97.12 99 PHE A N 1
ATOM 720 C CA . PHE A 1 99 ? -6.336 -2.772 -10.804 1.00 97.12 99 PHE A CA 1
ATOM 721 C C . PHE A 1 99 ? -4.826 -2.932 -10.928 1.00 97.12 99 PHE A C 1
ATOM 723 O O . PHE A 1 99 ? -4.205 -2.572 -11.914 1.00 97.12 99 PHE A O 1
ATOM 730 N N . THR A 1 100 ? -4.241 -3.598 -9.942 1.00 97.69 100 THR A N 1
ATOM 731 C CA . THR A 1 100 ? -2.873 -4.103 -10.018 1.00 97.69 100 THR A CA 1
ATOM 732 C C . THR A 1 100 ? -2.889 -5.594 -9.740 1.00 97.69 100 THR A C 1
ATOM 734 O O . THR A 1 100 ? -3.457 -6.042 -8.737 1.00 97.69 100 THR A O 1
ATOM 737 N N . LEU A 1 101 ? -2.264 -6.364 -10.622 1.00 98.12 101 LEU A N 1
ATOM 738 C CA . LEU A 1 101 ? -1.994 -7.782 -10.445 1.00 98.12 101 LEU A CA 1
ATOM 739 C C . LEU A 1 101 ? -0.607 -7.967 -9.838 1.00 98.12 101 LEU A C 1
ATOM 741 O O . LEU A 1 101 ? 0.346 -7.297 -10.230 1.00 98.12 101 LEU A O 1
ATOM 745 N N . TYR A 1 102 ? -0.499 -8.932 -8.932 1.00 96.56 102 TYR A N 1
ATOM 746 C CA . TYR A 1 102 ? 0.732 -9.306 -8.240 1.00 96.56 102 TYR A CA 1
ATOM 747 C C . TYR A 1 102 ? 1.033 -10.794 -8.487 1.00 96.56 102 TYR A C 1
ATOM 749 O O . TYR A 1 102 ? 0.823 -11.613 -7.590 1.00 96.56 102 TYR A O 1
ATOM 757 N N . PRO A 1 103 ? 1.479 -11.197 -9.696 1.00 94.81 103 PRO A N 1
ATOM 758 C CA . PRO A 1 103 ? 1.815 -12.596 -9.965 1.00 94.81 103 PRO A CA 1
ATOM 759 C C . PRO A 1 103 ? 2.848 -13.187 -8.999 1.00 94.81 103 PRO A C 1
ATOM 761 O O . PRO A 1 103 ? 2.808 -14.381 -8.709 1.00 94.81 103 PRO A O 1
ATOM 764 N N . ASN A 1 104 ? 3.793 -12.372 -8.518 1.00 92.50 104 ASN A N 1
ATOM 765 C CA . ASN A 1 104 ? 4.756 -12.755 -7.488 1.00 92.50 104 ASN A CA 1
ATOM 766 C C . ASN A 1 104 ? 5.332 -11.513 -6.779 1.00 92.50 104 ASN A C 1
ATOM 768 O O . ASN A 1 104 ? 5.020 -10.378 -7.121 1.00 92.50 104 ASN A O 1
ATOM 772 N N . LYS A 1 105 ? 6.216 -11.723 -5.793 1.00 89.69 105 LYS A N 1
ATOM 773 C CA . LYS A 1 105 ? 6.841 -10.648 -4.997 1.00 89.69 105 LYS A CA 1
ATOM 774 C C . LYS A 1 105 ? 7.595 -9.599 -5.837 1.00 89.69 105 LYS A C 1
ATOM 776 O O . LYS A 1 105 ? 7.714 -8.453 -5.396 1.00 89.69 105 LYS A O 1
ATOM 781 N N . SER A 1 106 ? 8.138 -9.994 -6.983 1.00 93.50 106 SER A N 1
ATOM 782 C CA . SER A 1 106 ? 9.049 -9.193 -7.802 1.00 93.50 106 SER A CA 1
ATOM 783 C C . SER A 1 106 ? 8.407 -8.627 -9.061 1.00 93.50 106 SER A C 1
ATOM 785 O O . SER A 1 106 ? 9.102 -7.953 -9.812 1.00 93.50 106 SER A O 1
ATOM 787 N N . TYR A 1 107 ? 7.134 -8.909 -9.331 1.00 95.75 107 TYR A N 1
ATOM 788 C CA . TYR A 1 107 ? 6.513 -8.541 -10.595 1.00 95.75 107 TYR A CA 1
ATOM 789 C C . TYR A 1 107 ? 5.058 -8.142 -10.408 1.00 95.75 107 TYR A C 1
ATOM 791 O O . TYR A 1 107 ? 4.271 -8.945 -9.903 1.00 95.75 107 TYR A O 1
ATOM 799 N N . ASN A 1 108 ? 4.719 -6.940 -10.879 1.00 96.38 108 ASN A N 1
ATOM 800 C CA . ASN A 1 108 ? 3.369 -6.387 -10.844 1.00 96.38 108 ASN A CA 1
ATOM 801 C C . ASN A 1 108 ? 2.974 -5.835 -12.220 1.00 96.38 108 ASN A C 1
ATOM 803 O O . ASN A 1 108 ? 3.841 -5.386 -12.973 1.00 96.38 108 ASN A O 1
ATOM 807 N N . VAL A 1 109 ? 1.672 -5.833 -12.517 1.00 97.44 109 VAL A N 1
ATOM 808 C CA . VAL A 1 109 ? 1.097 -5.237 -13.739 1.00 97.44 109 VAL A CA 1
ATOM 809 C C . VAL A 1 109 ? -0.144 -4.429 -13.379 1.00 97.44 109 VAL A C 1
ATOM 811 O O . VAL A 1 109 ? -0.994 -4.951 -12.657 1.00 97.44 109 VAL A O 1
ATOM 814 N N . ASP A 1 110 ? -0.256 -3.190 -13.855 1.00 96.38 110 ASP A N 1
ATOM 815 C CA . ASP A 1 110 ? -1.442 -2.346 -13.641 1.00 96.38 110 ASP A CA 1
ATOM 816 C C . ASP A 1 110 ? -2.452 -2.394 -14.804 1.00 96.38 110 ASP A C 1
ATOM 818 O O . ASP A 1 110 ? -2.232 -3.069 -15.815 1.00 96.38 110 ASP A O 1
ATOM 822 N N . GLU A 1 111 ? -3.574 -1.680 -14.672 1.00 96.50 111 GLU A N 1
ATOM 823 C CA . GLU A 1 111 ? -4.632 -1.649 -15.685 1.00 96.50 111 GLU A CA 1
ATOM 824 C C . GLU A 1 111 ? -4.196 -1.066 -17.036 1.00 96.50 111 GLU A C 1
ATOM 826 O O . GLU A 1 111 ? -4.837 -1.331 -18.054 1.00 96.50 111 GLU A O 1
ATOM 831 N N . THR A 1 112 ? -3.114 -0.284 -17.064 1.00 95.62 112 THR A N 1
ATOM 832 C CA . THR A 1 112 ? -2.571 0.320 -18.287 1.00 95.62 112 THR A CA 1
ATOM 833 C C . THR A 1 112 ? -1.630 -0.628 -19.024 1.00 95.62 112 THR A C 1
ATOM 835 O O . THR A 1 112 ? -1.229 -0.341 -20.148 1.00 95.62 112 THR A O 1
ATOM 838 N N . GLY A 1 113 ? -1.278 -1.764 -18.414 1.00 96.19 113 GLY A N 1
ATOM 839 C CA . GLY A 1 113 ? -0.245 -2.667 -18.910 1.00 96.19 113 GLY A CA 1
ATOM 840 C C . GLY A 1 113 ? 1.167 -2.251 -18.498 1.00 96.19 113 GLY A C 1
ATOM 841 O O . GLY A 1 113 ? 2.130 -2.854 -18.975 1.00 96.19 113 GLY A O 1
ATOM 842 N N . LYS A 1 114 ? 1.320 -1.258 -17.608 1.00 95.81 114 LYS A N 1
ATOM 843 C CA . LYS A 1 114 ? 2.616 -0.931 -17.011 1.00 95.81 114 LYS A CA 1
ATOM 844 C C . LYS A 1 114 ? 3.074 -2.116 -16.178 1.00 95.81 114 LYS A C 1
ATOM 846 O O . LYS A 1 114 ? 2.344 -2.610 -15.318 1.00 95.81 114 LYS A O 1
ATOM 851 N N . THR A 1 115 ? 4.305 -2.546 -16.406 1.00 97.06 115 THR A N 1
ATOM 852 C CA . THR A 1 115 ? 4.941 -3.601 -15.617 1.00 97.06 115 THR A CA 1
ATOM 853 C C . THR A 1 115 ? 5.984 -2.998 -14.688 1.00 97.06 115 THR A C 1
ATOM 855 O O . THR A 1 115 ? 6.720 -2.094 -15.088 1.00 97.06 115 THR A O 1
ATOM 858 N N . THR A 1 116 ? 6.068 -3.518 -13.467 1.00 96.88 116 THR A N 1
ATOM 859 C CA . THR A 1 116 ? 7.115 -3.162 -12.504 1.00 96.88 116 THR A CA 1
ATOM 860 C C . THR A 1 116 ? 7.842 -4.427 -12.073 1.00 96.88 116 THR A C 1
ATOM 862 O O . THR A 1 116 ? 7.238 -5.330 -11.492 1.00 96.88 116 THR A O 1
ATOM 865 N N . VAL A 1 117 ? 9.147 -4.481 -12.343 1.00 96.44 117 VAL A N 1
ATOM 866 C CA . VAL A 1 117 ? 10.051 -5.548 -11.900 1.00 96.44 117 VAL A CA 1
ATOM 867 C C . VAL A 1 117 ? 10.860 -5.045 -10.709 1.00 96.44 117 VAL A C 1
ATOM 869 O O . VAL A 1 117 ? 11.699 -4.162 -10.868 1.00 96.44 117 VAL A O 1
ATOM 872 N N . SER A 1 118 ? 10.650 -5.618 -9.526 1.00 95.06 118 SER A N 1
ATOM 873 C CA . SER A 1 118 ? 11.455 -5.323 -8.336 1.00 95.06 118 SER A CA 1
ATOM 874 C C . SER A 1 118 ? 12.661 -6.255 -8.234 1.00 95.06 118 SER A C 1
ATOM 876 O O . SER A 1 118 ? 12.523 -7.481 -8.171 1.00 95.06 118 SER A O 1
ATOM 878 N N . ILE A 1 119 ? 13.851 -5.662 -8.162 1.00 94.75 119 ILE A N 1
ATOM 879 C CA . ILE A 1 119 ? 15.134 -6.353 -8.052 1.00 94.75 119 ILE A CA 1
ATOM 880 C C . ILE A 1 119 ? 15.556 -6.392 -6.583 1.00 94.75 119 ILE A C 1
ATOM 882 O O . ILE A 1 119 ? 15.624 -5.364 -5.904 1.00 94.75 119 ILE A O 1
ATOM 886 N N . PHE A 1 120 ? 15.872 -7.595 -6.104 1.00 92.06 120 PHE A N 1
ATOM 887 C CA . PHE A 1 120 ? 16.329 -7.842 -4.740 1.00 92.06 120 PHE A CA 1
ATOM 888 C C . PHE A 1 120 ? 17.720 -8.472 -4.758 1.00 92.06 120 PHE A C 1
ATOM 890 O O . PHE A 1 120 ? 17.942 -9.497 -5.400 1.00 92.06 120 PHE A O 1
ATOM 897 N N . ALA A 1 121 ? 18.639 -7.872 -4.014 1.00 90.88 121 ALA A N 1
ATOM 898 C CA . ALA A 1 121 ? 19.899 -8.480 -3.624 1.00 90.88 121 ALA A CA 1
ATOM 899 C C . ALA A 1 121 ? 19.714 -9.296 -2.324 1.00 90.88 121 ALA A C 1
ATOM 901 O O . ALA A 1 121 ? 18.687 -9.158 -1.652 1.00 90.88 121 ALA A O 1
ATOM 902 N N . PRO A 1 122 ? 20.698 -10.118 -1.906 1.00 88.31 122 PRO A N 1
ATOM 903 C CA . PRO A 1 122 ? 20.610 -10.892 -0.662 1.00 88.31 122 PRO A CA 1
ATOM 904 C C . PRO A 1 122 ? 20.336 -10.051 0.594 1.00 88.31 122 PRO A C 1
ATOM 906 O O . PRO A 1 122 ? 19.772 -10.557 1.561 1.00 88.31 122 PRO A O 1
ATOM 909 N N . TRP A 1 123 ? 20.730 -8.776 0.582 1.00 81.56 123 TRP A N 1
ATOM 910 C CA . TRP A 1 123 ? 20.520 -7.836 1.684 1.00 81.56 123 TRP A CA 1
ATOM 911 C C . TRP A 1 123 ? 19.212 -7.039 1.589 1.00 81.56 123 TRP A C 1
ATOM 913 O O . TRP A 1 123 ? 18.830 -6.439 2.586 1.00 81.56 123 TRP A O 1
ATOM 923 N N . GLY A 1 124 ? 18.506 -7.061 0.453 1.00 86.62 124 GLY A N 1
ATOM 924 C CA . GLY A 1 124 ? 17.205 -6.408 0.300 1.00 86.62 124 GLY A CA 1
ATOM 925 C C . GLY A 1 124 ? 16.962 -5.798 -1.077 1.00 86.62 124 GLY A C 1
ATOM 926 O O . GLY A 1 124 ? 17.577 -6.194 -2.065 1.00 86.62 124 GLY A O 1
ATOM 927 N N . MET A 1 125 ? 15.991 -4.891 -1.163 1.00 89.56 125 MET A N 1
ATOM 928 C CA . MET A 1 125 ? 15.571 -4.299 -2.436 1.00 89.56 125 MET A CA 1
ATOM 929 C C . MET A 1 125 ? 16.614 -3.302 -2.942 1.00 89.56 125 MET A C 1
ATOM 931 O O . MET A 1 125 ? 17.122 -2.506 -2.161 1.00 89.56 125 MET A O 1
ATOM 935 N N . VAL A 1 126 ? 16.908 -3.333 -4.244 1.00 94.00 126 VAL A N 1
ATOM 936 C CA . VAL A 1 126 ? 17.938 -2.468 -4.845 1.00 94.00 126 VAL A CA 1
ATOM 937 C C . VAL A 1 126 ? 17.417 -1.589 -5.972 1.00 94.00 126 VAL A C 1
ATOM 939 O O . VAL A 1 126 ? 17.899 -0.473 -6.126 1.00 94.00 126 VAL A O 1
ATOM 942 N N . ALA A 1 127 ? 16.438 -2.055 -6.749 1.00 95.38 127 ALA A N 1
ATOM 943 C CA . ALA A 1 127 ? 15.910 -1.279 -7.864 1.00 95.38 127 ALA A CA 1
ATOM 944 C C . ALA A 1 127 ? 14.510 -1.730 -8.286 1.00 95.38 127 ALA A C 1
ATOM 946 O O . ALA A 1 127 ? 14.111 -2.867 -8.024 1.00 95.38 127 ALA A O 1
ATOM 947 N N . ASN A 1 128 ? 13.806 -0.851 -8.993 1.00 95.75 128 ASN A N 1
ATOM 948 C CA . ASN A 1 128 ? 12.645 -1.179 -9.809 1.00 95.75 128 ASN A CA 1
ATOM 949 C C . ASN A 1 128 ? 12.950 -0.875 -11.277 1.00 95.75 128 ASN A C 1
ATOM 951 O O . ASN A 1 128 ? 13.541 0.155 -11.588 1.00 95.75 128 AS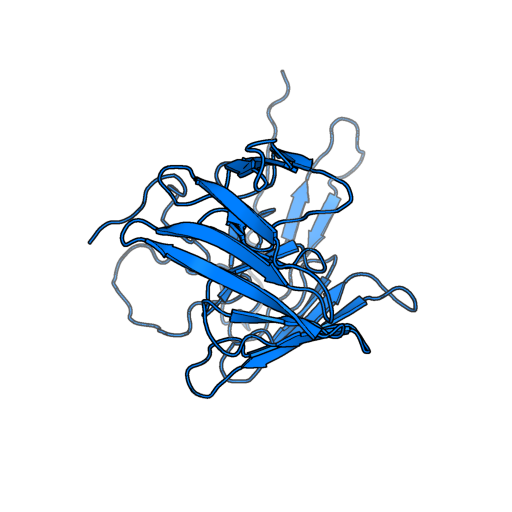N A O 1
ATOM 955 N N . ILE A 1 129 ? 12.494 -1.744 -12.174 1.00 96.19 129 ILE A N 1
ATOM 956 C CA . ILE A 1 129 ? 12.411 -1.451 -13.605 1.00 96.19 129 ILE A CA 1
ATOM 957 C C . ILE A 1 129 ? 10.936 -1.305 -13.951 1.00 96.19 129 ILE A C 1
ATOM 959 O O . ILE A 1 129 ? 10.167 -2.254 -13.795 1.00 96.19 129 ILE A O 1
ATOM 963 N N . GLU A 1 130 ? 10.545 -0.122 -14.404 1.00 96.06 130 GLU A N 1
ATOM 964 C CA . GLU A 1 130 ? 9.182 0.175 -14.827 1.00 96.06 130 GLU A CA 1
ATOM 965 C C . GLU A 1 130 ? 9.113 0.277 -16.346 1.00 96.06 130 GLU A C 1
ATOM 967 O O . GLU A 1 130 ? 9.898 0.986 -16.970 1.00 96.06 130 GLU A O 1
ATOM 972 N N . THR A 1 131 ? 8.174 -0.437 -16.957 1.00 96.75 131 THR A N 1
ATOM 973 C CA . THR A 1 131 ? 7.984 -0.434 -18.413 1.00 96.75 131 THR A CA 1
ATOM 974 C C . THR A 1 131 ? 6.526 -0.153 -18.721 1.00 96.75 131 THR A C 1
ATOM 976 O O . THR A 1 131 ? 5.662 -0.959 -18.376 1.00 96.75 131 THR A O 1
ATOM 979 N N . LEU A 1 132 ? 6.263 0.991 -19.352 1.00 95.44 132 LEU A N 1
ATOM 980 C CA . LEU A 1 132 ? 4.968 1.296 -19.961 1.00 95.44 132 LEU A CA 1
ATOM 981 C C . LEU A 1 132 ? 4.859 0.577 -21.316 1.00 95.44 132 LEU A C 1
ATOM 983 O O . LEU A 1 132 ? 5.896 0.333 -21.946 1.00 95.44 132 LEU A O 1
ATOM 987 N N . PRO A 1 133 ? 3.641 0.273 -21.798 1.00 94.44 133 PRO A N 1
ATOM 988 C CA . PRO A 1 133 ? 3.455 -0.207 -23.162 1.00 94.44 133 PRO A CA 1
ATOM 989 C C . PRO A 1 133 ? 4.140 0.721 -24.171 1.00 94.44 133 PRO A C 1
ATOM 991 O O . PRO A 1 133 ? 4.119 1.945 -24.020 1.00 94.44 133 PRO A O 1
ATOM 994 N N . ASP A 1 134 ? 4.791 0.127 -25.170 1.00 92.31 134 ASP A N 1
ATOM 995 C CA . ASP A 1 134 ? 5.458 0.832 -26.273 1.00 92.31 134 ASP A CA 1
ATOM 996 C C . ASP A 1 134 ? 6.516 1.872 -25.848 1.00 92.31 134 ASP A C 1
ATOM 998 O O . ASP A 1 134 ? 6.865 2.772 -26.612 1.00 92.31 134 ASP A O 1
ATOM 1002 N N . SER A 1 135 ? 7.056 1.750 -24.631 1.00 93.69 135 SER A N 1
ATOM 1003 C CA . SER A 1 135 ? 8.046 2.673 -24.069 1.00 93.69 135 SER A CA 1
ATOM 1004 C C . SER A 1 135 ? 9.342 1.963 -23.692 1.00 93.69 135 SER A C 1
ATOM 1006 O O . SER A 1 135 ? 9.363 0.770 -23.388 1.00 93.69 135 SER A O 1
ATOM 1008 N N . VAL A 1 136 ? 10.441 2.718 -23.667 1.00 94.19 136 VAL A N 1
ATOM 1009 C CA . VAL A 1 136 ? 11.718 2.222 -23.139 1.00 94.19 136 VAL A CA 1
ATOM 1010 C C . VAL A 1 136 ? 11.582 2.010 -21.621 1.00 94.19 136 VAL A C 1
ATOM 1012 O O . VAL A 1 136 ? 11.031 2.891 -20.950 1.00 94.19 136 VAL A O 1
ATOM 1015 N N . PRO A 1 137 ? 12.053 0.874 -21.070 1.00 95.75 137 PRO A N 1
ATOM 1016 C CA . PRO A 1 137 ? 12.083 0.651 -19.628 1.00 95.75 137 PRO A CA 1
ATOM 1017 C C . PRO A 1 137 ? 12.851 1.754 -18.898 1.00 95.75 137 PRO A C 1
ATOM 1019 O O . PRO A 1 137 ? 13.877 2.211 -19.392 1.00 95.75 137 PRO A O 1
ATOM 1022 N N . LYS A 1 138 ? 12.370 2.144 -17.716 1.00 95.19 138 LYS A N 1
ATOM 1023 C CA . LYS A 1 138 ? 13.041 3.082 -16.811 1.00 95.19 138 LYS A CA 1
ATOM 1024 C C . LYS A 1 138 ? 13.495 2.366 -15.551 1.00 95.19 138 LYS A C 1
ATOM 1026 O O . LYS A 1 138 ? 12.706 1.664 -14.917 1.00 95.19 138 LYS A O 1
ATOM 1031 N N . THR A 1 139 ? 14.744 2.580 -15.170 1.00 96.50 139 THR A N 1
ATOM 1032 C CA . THR A 1 139 ? 15.340 2.014 -13.961 1.00 96.50 139 THR A CA 1
ATOM 1033 C C . THR A 1 139 ? 15.368 3.039 -12.835 1.00 96.50 139 THR A C 1
ATOM 1035 O O . THR A 1 139 ? 15.845 4.159 -13.000 1.00 96.50 139 THR A O 1
ATOM 1038 N N . TYR A 1 140 ? 14.900 2.620 -11.665 1.00 96.56 140 TYR A N 1
ATOM 1039 C CA . TYR A 1 140 ? 14.910 3.393 -10.432 1.00 96.56 140 TYR A CA 1
ATOM 1040 C C . TYR A 1 140 ? 15.725 2.647 -9.383 1.00 96.56 140 TYR A C 1
ATOM 1042 O O . TYR A 1 140 ? 15.414 1.498 -9.074 1.00 96.56 140 TYR A O 1
ATOM 1050 N N . THR A 1 141 ? 16.765 3.277 -8.844 1.00 96.88 141 THR A N 1
ATOM 1051 C CA . THR A 1 141 ? 17.663 2.668 -7.849 1.00 96.88 141 THR A CA 1
ATOM 1052 C C . THR A 1 141 ? 17.320 3.169 -6.454 1.00 96.88 141 THR A C 1
ATOM 1054 O O . THR A 1 141 ? 17.062 4.356 -6.269 1.00 96.88 141 THR A O 1
ATOM 1057 N N . PHE A 1 142 ? 17.330 2.271 -5.469 1.00 95.56 142 PHE A N 1
ATOM 1058 C CA . PHE A 1 142 ? 16.928 2.564 -4.096 1.00 95.56 142 PHE A CA 1
ATOM 1059 C C . PHE A 1 142 ? 18.118 2.600 -3.139 1.00 95.56 142 PHE A C 1
ATOM 1061 O O . PHE A 1 142 ? 18.909 1.658 -3.069 1.00 95.56 142 PHE A O 1
ATOM 1068 N N . ALA A 1 143 ? 18.185 3.654 -2.331 1.00 94.31 143 ALA A N 1
ATOM 1069 C CA . ALA A 1 143 ? 18.995 3.711 -1.125 1.00 94.31 143 ALA A CA 1
ATOM 1070 C C . ALA A 1 143 ? 18.102 3.437 0.091 1.00 94.31 143 ALA A C 1
ATOM 1072 O O . ALA A 1 143 ? 17.128 4.155 0.341 1.00 94.31 143 ALA A O 1
ATOM 1073 N N . THR A 1 144 ? 18.430 2.388 0.843 1.00 93.12 144 THR A N 1
ATOM 1074 C CA . THR A 1 144 ? 17.620 1.919 1.970 1.00 93.12 144 THR A CA 1
ATOM 1075 C C . THR A 1 144 ? 18.318 2.100 3.313 1.00 93.12 144 THR A C 1
ATOM 1077 O O . THR A 1 144 ? 19.544 2.044 3.404 1.00 93.12 144 THR A O 1
ATOM 1080 N N . ASP A 1 145 ? 17.531 2.219 4.380 1.00 90.44 145 ASP A N 1
ATOM 1081 C CA . ASP A 1 145 ? 18.025 2.117 5.754 1.00 90.44 145 ASP A CA 1
ATOM 1082 C C . ASP A 1 145 ? 18.323 0.659 6.178 1.00 90.44 145 ASP A C 1
ATOM 1084 O O . ASP A 1 145 ? 18.180 -0.296 5.407 1.00 90.44 145 ASP A O 1
ATOM 1088 N N . HIS A 1 146 ? 18.736 0.461 7.435 1.00 87.94 146 HIS A N 1
ATOM 1089 C CA . HIS A 1 146 ? 19.082 -0.862 7.975 1.00 87.94 146 HIS A CA 1
ATOM 1090 C C . HIS A 1 146 ? 17.892 -1.825 8.088 1.00 87.94 146 HIS A C 1
ATOM 1092 O O . HIS A 1 146 ? 18.095 -3.034 8.202 1.00 87.94 146 HIS A O 1
ATOM 1098 N N . LEU A 1 147 ? 16.659 -1.317 8.071 1.00 87.44 147 LEU A N 1
ATOM 1099 C CA . LEU A 1 147 ? 15.431 -2.112 8.045 1.00 87.44 147 LEU A CA 1
ATOM 1100 C C . LEU A 1 147 ? 14.865 -2.270 6.635 1.00 87.44 147 LEU A C 1
ATOM 1102 O O . LEU A 1 147 ? 13.770 -2.818 6.504 1.00 87.44 147 LEU A O 1
ATOM 1106 N N . GLN A 1 148 ? 15.607 -1.843 5.611 1.00 90.00 148 GLN A N 1
ATOM 1107 C CA . GLN A 1 148 ? 15.207 -1.852 4.206 1.00 90.00 148 GLN A CA 1
ATOM 1108 C C . GLN A 1 148 ? 14.128 -0.818 3.846 1.00 90.00 148 GLN A C 1
ATOM 1110 O O . GLN A 1 148 ? 13.512 -0.924 2.789 1.00 90.00 148 GLN A O 1
ATOM 1115 N N . GLY A 1 149 ? 13.881 0.187 4.692 1.00 90.50 149 GLY A N 1
ATOM 1116 C CA . GLY A 1 149 ? 13.032 1.324 4.336 1.00 90.50 149 GLY A CA 1
ATOM 1117 C C . GLY A 1 149 ? 13.684 2.172 3.248 1.00 90.50 149 GLY A C 1
ATOM 1118 O O . GLY A 1 149 ? 14.842 2.557 3.395 1.00 90.50 149 GLY A O 1
ATOM 1119 N N . VAL A 1 150 ? 12.960 2.448 2.161 1.00 92.75 150 VAL A N 1
ATOM 1120 C CA . VAL A 1 150 ? 13.466 3.243 1.026 1.00 92.75 150 VAL A CA 1
ATOM 1121 C C . VAL A 1 150 ? 13.512 4.720 1.402 1.00 92.75 150 VAL A C 1
ATOM 1123 O O . VAL A 1 150 ? 12.459 5.311 1.634 1.00 92.75 150 VAL A O 1
ATOM 1126 N N . GLN A 1 151 ? 14.715 5.291 1.456 1.00 93.19 151 GLN A N 1
ATOM 1127 C CA . GLN A 1 151 ? 14.949 6.681 1.860 1.00 93.19 151 GLN A CA 1
ATOM 1128 C C . GLN A 1 151 ? 15.148 7.596 0.652 1.00 93.19 151 GLN A C 1
ATOM 1130 O O . GLN A 1 151 ? 14.621 8.699 0.614 1.00 93.19 151 GLN A O 1
ATOM 1135 N N . VAL A 1 152 ? 15.896 7.135 -0.354 1.00 95.25 152 VAL A N 1
ATOM 1136 C CA . VAL A 1 152 ? 16.134 7.891 -1.589 1.00 95.25 152 VAL A CA 1
ATOM 1137 C C . VAL A 1 152 ? 15.954 6.967 -2.779 1.00 95.25 152 VAL A C 1
ATOM 1139 O O . VAL A 1 152 ? 16.493 5.859 -2.794 1.00 95.25 152 VAL A O 1
ATOM 1142 N N . THR A 1 153 ? 15.232 7.442 -3.785 1.00 96.50 153 THR A N 1
ATOM 1143 C CA . THR A 1 153 ? 15.124 6.803 -5.091 1.00 96.50 153 THR A CA 1
ATOM 1144 C C . THR A 1 153 ? 15.747 7.710 -6.138 1.00 96.50 153 THR A C 1
ATOM 1146 O O . THR A 1 153 ? 15.403 8.890 -6.207 1.00 96.50 153 THR A O 1
ATOM 1149 N N . THR A 1 154 ? 16.631 7.170 -6.971 1.00 96.81 154 THR A N 1
ATOM 1150 C CA . THR A 1 154 ? 17.225 7.893 -8.103 1.00 96.81 154 THR A CA 1
ATOM 1151 C C . THR A 1 154 ? 16.807 7.282 -9.431 1.00 96.81 154 THR A C 1
ATOM 1153 O O . THR A 1 154 ? 16.613 6.069 -9.517 1.00 96.81 154 THR A O 1
ATOM 1156 N N . ASP A 1 155 ? 16.705 8.104 -10.470 1.00 96.25 155 ASP A N 1
ATOM 1157 C CA . ASP A 1 155 ? 16.520 7.640 -11.846 1.00 96.25 155 ASP A CA 1
ATOM 1158 C C . ASP A 1 155 ? 17.831 7.130 -12.485 1.00 96.25 155 ASP A C 1
ATOM 1160 O O . ASP A 1 155 ? 18.872 7.010 -11.830 1.00 96.25 155 ASP A O 1
ATOM 1164 N N . GLU A 1 156 ? 17.780 6.831 -13.785 1.00 94.38 156 GLU A N 1
ATOM 1165 C CA . GLU A 1 156 ? 18.910 6.337 -14.584 1.00 94.38 156 GLU A CA 1
ATOM 1166 C C . GLU A 1 156 ? 20.068 7.335 -14.707 1.00 94.38 156 GLU A C 1
ATOM 1168 O O . GLU A 1 156 ? 21.209 6.928 -14.928 1.00 94.38 156 GLU A O 1
ATOM 1173 N N . ALA A 1 157 ? 19.797 8.632 -14.545 1.00 95.12 157 ALA A N 1
ATOM 1174 C CA . ALA A 1 157 ? 20.811 9.679 -14.539 1.00 95.12 157 ALA A CA 1
ATOM 1175 C C . ALA A 1 157 ? 21.408 9.906 -13.137 1.00 95.12 157 ALA A C 1
ATOM 1177 O O . ALA A 1 157 ? 22.299 10.742 -12.975 1.00 95.12 157 ALA A O 1
ATOM 1178 N N . GLY A 1 158 ? 20.937 9.170 -12.123 1.00 94.19 158 GLY A N 1
ATOM 1179 C CA . GLY A 1 158 ? 21.331 9.352 -10.728 1.00 94.19 158 GLY A CA 1
ATOM 1180 C C . GLY A 1 158 ? 20.676 10.567 -10.069 1.00 94.19 158 GLY A C 1
ATOM 1181 O O . GLY A 1 158 ? 21.120 10.988 -9.000 1.00 94.19 158 GLY A O 1
ATOM 1182 N N . VAL A 1 159 ? 19.635 11.139 -10.681 1.00 95.88 159 VAL A N 1
ATOM 1183 C CA . VAL A 1 159 ? 18.898 12.273 -10.118 1.00 95.88 159 VAL A CA 1
ATOM 1184 C C . VAL A 1 159 ? 17.886 11.746 -9.097 1.00 95.88 159 VAL A C 1
ATOM 1186 O O . VAL A 1 159 ? 17.138 10.818 -9.417 1.00 95.88 159 VAL A O 1
ATOM 1189 N N . PRO A 1 160 ? 17.828 12.299 -7.870 1.00 96.00 160 PRO A N 1
ATOM 1190 C CA . PRO A 1 160 ? 16.802 11.931 -6.899 1.00 96.00 160 PRO A CA 1
ATOM 1191 C C . PRO A 1 160 ? 15.398 12.257 -7.425 1.00 96.00 160 PRO A C 1
ATOM 1193 O O . PRO A 1 160 ? 15.107 13.405 -7.752 1.00 96.00 160 PRO A O 1
ATOM 1196 N N . VAL A 1 161 ? 14.528 11.248 -7.484 1.00 96.88 161 VAL A N 1
ATOM 1197 C CA . VAL A 1 161 ? 13.115 11.376 -7.888 1.00 96.88 161 VAL A CA 1
ATOM 1198 C C . VAL A 1 161 ? 12.146 11.216 -6.719 1.00 96.88 161 VAL A C 1
ATOM 1200 O O . VAL A 1 161 ? 10.974 11.562 -6.850 1.00 96.88 161 VAL A O 1
ATOM 1203 N N . GLU A 1 162 ? 12.616 10.686 -5.589 1.00 95.81 162 GLU A N 1
ATOM 1204 C CA . GLU A 1 162 ? 11.854 10.568 -4.346 1.00 95.81 162 GLU A CA 1
ATOM 1205 C C . GLU A 1 162 ? 12.815 10.526 -3.149 1.00 95.81 162 GLU A C 1
ATOM 1207 O O . GLU A 1 162 ? 13.811 9.802 -3.173 1.00 95.81 162 GLU A O 1
ATOM 1212 N N . ILE A 1 163 ? 12.511 11.296 -2.107 1.00 95.12 163 ILE A N 1
ATOM 1213 C CA . ILE A 1 163 ? 13.196 11.337 -0.815 1.00 95.12 163 ILE A CA 1
ATOM 1214 C C . ILE A 1 163 ? 12.131 11.196 0.274 1.00 95.12 163 ILE A C 1
ATOM 1216 O O . ILE A 1 163 ? 11.192 11.989 0.356 1.00 95.12 163 ILE A O 1
ATOM 1220 N N . GLN A 1 164 ? 12.272 10.179 1.117 1.00 92.50 164 GLN A N 1
ATOM 1221 C CA . GLN A 1 164 ? 11.309 9.840 2.156 1.00 92.50 164 GLN A CA 1
ATOM 1222 C C . GLN A 1 164 ? 11.997 9.556 3.479 1.00 92.50 164 GLN A C 1
ATOM 1224 O O . GLN A 1 164 ? 12.949 8.789 3.519 1.00 92.50 164 GLN A O 1
ATOM 1229 N N . ASP A 1 165 ? 11.417 10.071 4.560 1.00 91.69 165 ASP A N 1
ATOM 1230 C CA . ASP A 1 165 ? 11.782 9.702 5.924 1.00 91.69 165 ASP A CA 1
ATOM 1231 C C . ASP A 1 165 ? 10.631 8.950 6.591 1.00 91.69 165 ASP A C 1
ATOM 1233 O O . ASP A 1 165 ? 9.451 9.216 6.342 1.00 91.69 165 ASP A O 1
ATOM 1237 N N . TYR A 1 166 ? 10.965 8.059 7.524 1.00 90.94 166 TYR A N 1
ATOM 1238 C CA . TYR A 1 166 ? 9.973 7.325 8.303 1.00 90.94 166 TYR A CA 1
ATOM 1239 C C . TYR A 1 166 ? 10.123 7.595 9.794 1.00 90.94 166 TYR A C 1
ATOM 1241 O O . TYR A 1 166 ? 11.202 7.483 10.377 1.00 90.94 166 TYR A O 1
ATOM 1249 N N . GLY A 1 167 ? 8.995 7.860 10.446 1.00 88.00 167 GLY A N 1
ATOM 1250 C CA . GLY A 1 167 ? 8.884 7.775 11.890 1.00 88.00 167 GLY A CA 1
ATOM 1251 C C . GLY A 1 167 ? 9.091 6.342 12.381 1.00 88.00 167 GLY A C 1
ATOM 1252 O O . GLY A 1 167 ? 9.075 5.370 11.624 1.00 88.00 167 GLY A O 1
ATOM 1253 N N . THR A 1 168 ? 9.210 6.185 13.697 1.00 86.44 168 THR A N 1
ATOM 1254 C CA . THR A 1 168 ? 9.546 4.902 14.335 1.00 86.44 168 THR A CA 1
ATOM 1255 C C . THR A 1 168 ? 8.594 3.773 13.923 1.00 86.44 168 THR A C 1
ATOM 1257 O O . THR A 1 168 ? 9.017 2.630 13.781 1.00 86.44 168 THR A O 1
ATOM 1260 N N . PHE A 1 169 ? 7.315 4.083 13.706 1.00 87.06 169 PHE A N 1
ATOM 1261 C CA . PHE A 1 169 ? 6.275 3.129 13.307 1.00 87.06 169 PHE A CA 1
ATOM 1262 C C . PHE A 1 169 ? 5.927 3.181 11.811 1.00 87.06 169 PHE A C 1
ATOM 1264 O O . PHE A 1 169 ? 4.877 2.694 11.414 1.00 87.06 169 PHE A O 1
ATOM 1271 N N . GLY A 1 170 ? 6.788 3.762 10.974 1.00 86.38 170 GLY A N 1
ATOM 1272 C CA . GLY A 1 170 ? 6.604 3.786 9.522 1.00 86.38 170 GLY A CA 1
ATOM 1273 C C . GLY A 1 170 ? 5.703 4.895 8.992 1.00 86.38 170 GLY A C 1
ATOM 1274 O O . GLY A 1 170 ? 5.367 4.878 7.816 1.00 86.38 170 GLY A O 1
ATOM 1275 N N . ASN A 1 171 ? 5.306 5.851 9.836 1.00 86.69 171 ASN A N 1
ATOM 1276 C CA . ASN A 1 171 ? 4.632 7.061 9.365 1.00 86.69 171 ASN A CA 1
ATOM 1277 C C . ASN A 1 171 ? 5.572 7.862 8.480 1.00 86.69 171 ASN A C 1
ATOM 1279 O O . ASN A 1 171 ? 6.714 8.075 8.878 1.00 86.69 171 ASN A O 1
ATOM 1283 N N . SER A 1 172 ? 5.095 8.316 7.325 1.00 83.06 172 SER A N 1
ATOM 1284 C CA . SER A 1 172 ? 5.862 9.218 6.471 1.00 83.06 172 SER A CA 1
ATOM 1285 C C . SER A 1 172 ? 6.130 10.525 7.217 1.00 83.06 172 SER A C 1
ATOM 1287 O O . SER A 1 172 ? 5.194 11.168 7.698 1.00 83.06 172 SER A O 1
ATOM 1289 N N . GLY A 1 173 ? 7.405 10.881 7.347 1.00 80.88 173 GLY A N 1
ATOM 1290 C CA . GLY A 1 173 ? 7.854 12.198 7.780 1.00 80.88 173 GLY A CA 1
ATOM 1291 C C . GLY A 1 173 ? 7.966 13.106 6.562 1.00 80.88 173 GLY A C 1
ATOM 1292 O O . GLY A 1 173 ? 6.959 13.591 6.052 1.00 80.88 173 GLY A O 1
ATOM 1293 N N . LEU A 1 174 ? 9.193 13.295 6.075 1.00 87.62 174 LEU A N 1
ATOM 1294 C CA . LEU A 1 174 ? 9.442 13.879 4.761 1.00 87.62 174 LEU A CA 1
ATOM 1295 C C . LEU A 1 174 ? 8.964 12.915 3.663 1.00 87.62 174 LEU A C 1
ATOM 1297 O O . LEU A 1 174 ? 9.147 11.705 3.777 1.00 87.62 174 LEU A O 1
ATOM 1301 N N . ASN A 1 175 ? 8.344 13.452 2.616 1.00 90.56 175 ASN A N 1
ATOM 1302 C CA . ASN A 1 175 ? 7.975 12.721 1.405 1.00 90.56 175 ASN A CA 1
ATOM 1303 C C . ASN A 1 175 ? 8.015 13.695 0.223 1.00 90.56 175 ASN A C 1
ATOM 1305 O O . ASN A 1 175 ? 6.986 14.234 -0.186 1.00 90.56 175 ASN A O 1
ATOM 1309 N N . ASP A 1 176 ? 9.226 13.983 -0.239 1.00 92.75 176 ASP A N 1
ATOM 1310 C CA . ASP A 1 176 ? 9.486 14.841 -1.389 1.00 92.75 176 ASP A CA 1
ATOM 1311 C C . ASP A 1 176 ? 9.656 13.960 -2.627 1.00 92.75 176 ASP A C 1
ATOM 1313 O O . ASP A 1 176 ? 10.549 13.116 -2.669 1.00 92.75 176 ASP A O 1
ATOM 1317 N N . LYS A 1 177 ? 8.770 14.090 -3.612 1.00 92.56 177 LYS A N 1
ATOM 1318 C CA . LYS A 1 177 ? 8.739 13.206 -4.782 1.00 92.56 177 LYS A CA 1
ATOM 1319 C C . LYS A 1 177 ? 8.392 13.963 -6.050 1.00 92.56 177 LYS A C 1
ATOM 1321 O O . LYS A 1 177 ? 7.619 14.918 -6.027 1.00 92.56 177 LYS A O 1
ATOM 1326 N N . SER A 1 178 ? 8.941 13.498 -7.167 1.00 91.06 178 SER A N 1
ATOM 1327 C CA . SER A 1 178 ? 8.579 13.993 -8.493 1.00 91.06 178 SER A CA 1
ATOM 1328 C C . SER A 1 178 ? 7.116 13.673 -8.816 1.00 91.06 178 SER A C 1
ATOM 1330 O O . SER A 1 178 ? 6.578 12.659 -8.375 1.00 91.06 178 SER A O 1
ATOM 1332 N N . GLU A 1 179 ? 6.483 14.483 -9.662 1.00 86.50 179 GLU A N 1
ATOM 1333 C CA . GLU A 1 179 ? 5.094 14.251 -10.096 1.00 86.50 179 GLU A CA 1
ATOM 1334 C C . GLU A 1 179 ? 4.915 12.937 -10.873 1.00 86.50 179 GLU A C 1
ATOM 1336 O O . GLU A 1 179 ? 3.814 12.402 -10.968 1.00 86.50 179 GLU A O 1
ATOM 1341 N N . THR A 1 180 ? 6.002 12.408 -11.435 1.00 84.00 180 THR A N 1
ATOM 1342 C CA . THR A 1 180 ? 5.980 11.240 -12.322 1.00 84.00 180 THR A CA 1
ATOM 1343 C C . THR A 1 180 ? 6.338 9.926 -11.635 1.00 84.00 180 THR A C 1
ATOM 1345 O O . THR A 1 180 ? 6.330 8.888 -12.296 1.00 84.00 180 THR A O 1
ATOM 1348 N N . PHE A 1 181 ? 6.693 9.950 -10.348 1.00 88.00 181 PHE A N 1
ATOM 1349 C CA . PHE A 1 181 ? 7.172 8.765 -9.643 1.00 88.00 181 PHE A CA 1
ATOM 1350 C C . PHE A 1 181 ? 6.667 8.706 -8.200 1.00 88.00 181 PHE A C 1
ATOM 1352 O O . PHE A 1 181 ? 6.748 9.675 -7.452 1.00 88.00 181 PHE A O 1
ATOM 1359 N N . ASP A 1 182 ? 6.191 7.529 -7.803 1.00 89.06 182 ASP A N 1
ATOM 1360 C CA . ASP A 1 182 ? 5.816 7.213 -6.428 1.00 89.06 182 ASP A CA 1
ATOM 1361 C C . ASP A 1 182 ? 6.143 5.743 -6.171 1.00 89.06 182 ASP A C 1
ATOM 1363 O O . ASP A 1 182 ? 5.527 4.851 -6.765 1.00 89.06 182 ASP A O 1
ATOM 1367 N N . SER A 1 183 ? 7.135 5.466 -5.322 1.00 88.12 183 SER A N 1
ATOM 1368 C CA . SER A 1 183 ? 7.487 4.079 -5.037 1.00 88.12 183 SER A CA 1
ATOM 1369 C C . SER A 1 183 ? 6.360 3.392 -4.274 1.00 88.12 183 SER A C 1
ATOM 1371 O O . SER A 1 183 ? 5.975 3.808 -3.180 1.00 88.12 183 SER A O 1
ATOM 1373 N N . GLN A 1 184 ? 5.893 2.257 -4.798 1.00 91.44 184 GLN A N 1
ATOM 1374 C CA . GLN A 1 184 ? 4.961 1.394 -4.074 1.00 91.44 184 GLN A CA 1
ATOM 1375 C C . GLN A 1 184 ? 5.620 0.733 -2.855 1.00 91.44 184 GLN A C 1
ATOM 1377 O O . GLN A 1 184 ? 4.938 0.418 -1.885 1.00 91.44 184 GLN A O 1
ATOM 1382 N N . ARG A 1 185 ? 6.933 0.482 -2.884 1.00 90.88 185 ARG A N 1
ATOM 1383 C CA . ARG A 1 185 ? 7.657 -0.142 -1.768 1.00 90.88 185 ARG A CA 1
ATOM 1384 C C . ARG A 1 185 ? 8.344 0.942 -0.951 1.00 90.88 185 ARG A C 1
ATOM 1386 O O . ARG A 1 185 ? 9.256 1.598 -1.447 1.00 90.88 185 ARG A O 1
ATOM 1393 N N . LYS A 1 186 ? 7.882 1.129 0.284 1.00 91.62 186 LYS A N 1
ATOM 1394 C CA . LYS A 1 186 ? 8.266 2.262 1.136 1.00 91.62 186 LYS A CA 1
ATOM 1395 C C . LYS A 1 186 ? 8.919 1.769 2.425 1.00 91.62 186 LYS A C 1
ATOM 1397 O O . LYS A 1 186 ? 9.995 1.163 2.391 1.00 91.62 186 LYS A O 1
ATOM 1402 N N . TYR A 1 187 ? 8.263 1.994 3.562 1.00 90.25 187 TYR A N 1
ATOM 1403 C CA . TYR A 1 187 ? 8.724 1.557 4.870 1.00 90.25 187 TYR A CA 1
ATOM 1404 C C . TYR A 1 187 ? 9.061 0.063 4.839 1.00 90.25 187 TYR A C 1
ATOM 1406 O O . TYR A 1 187 ? 8.277 -0.743 4.338 1.00 90.25 187 TYR A O 1
ATOM 1414 N N . ILE A 1 188 ? 10.239 -0.291 5.366 1.00 89.19 188 ILE A N 1
ATOM 1415 C CA . ILE A 1 188 ? 10.774 -1.663 5.489 1.00 89.19 188 ILE A CA 1
ATOM 1416 C C . ILE A 1 188 ? 10.784 -2.489 4.189 1.00 89.19 188 ILE A C 1
ATOM 1418 O O . ILE A 1 188 ? 10.822 -3.719 4.239 1.00 89.19 188 ILE A O 1
ATOM 1422 N N . GLY A 1 189 ? 10.717 -1.822 3.034 1.00 88.19 189 GLY A N 1
ATOM 1423 C CA . GLY A 1 189 ? 10.696 -2.448 1.713 1.00 88.19 189 GLY A CA 1
ATOM 1424 C C . GLY A 1 189 ? 9.372 -3.134 1.367 1.00 88.19 189 GLY A C 1
ATOM 1425 O O . GLY A 1 189 ? 9.293 -3.851 0.363 1.00 88.19 189 GLY A O 1
ATOM 1426 N N . GLU A 1 190 ? 8.331 -2.937 2.176 1.00 90.19 190 GLU A N 1
ATOM 1427 C CA . GLU A 1 190 ? 7.014 -3.534 1.966 1.00 90.19 190 GLU A CA 1
ATOM 1428 C C . GLU A 1 190 ? 6.099 -2.604 1.166 1.00 90.19 190 GLU A C 1
ATOM 1430 O O . GLU A 1 190 ? 6.331 -1.398 1.065 1.00 90.19 190 GLU A O 1
ATOM 1435 N N . MET A 1 191 ? 5.077 -3.190 0.538 1.00 92.81 191 MET A N 1
ATOM 1436 C CA . MET A 1 191 ? 4.161 -2.446 -0.326 1.00 92.81 191 MET A CA 1
ATOM 1437 C C . MET A 1 191 ? 3.258 -1.536 0.509 1.00 92.81 191 MET A C 1
ATOM 1439 O O . MET A 1 191 ? 2.610 -2.001 1.445 1.00 92.81 191 MET A O 1
ATOM 1443 N N . TYR A 1 192 ? 3.175 -0.266 0.134 1.00 94.12 192 TYR A N 1
ATOM 1444 C CA . TYR A 1 192 ? 2.274 0.725 0.699 1.00 94.12 192 TYR A CA 1
ATOM 1445 C C . TYR A 1 192 ? 1.120 0.988 -0.270 1.00 94.12 192 TYR A C 1
ATOM 1447 O O . TYR A 1 192 ? 1.330 1.315 -1.438 1.00 94.12 192 TYR A O 1
ATOM 1455 N N . ASP A 1 193 ? -0.108 0.835 0.216 1.00 94.62 193 ASP A N 1
ATOM 1456 C CA . ASP A 1 193 ? -1.322 1.126 -0.535 1.00 94.62 193 ASP A CA 1
ATOM 1457 C C . ASP A 1 193 ? -1.799 2.538 -0.197 1.00 94.62 193 ASP A C 1
ATOM 1459 O O . ASP A 1 193 ? -2.517 2.730 0.785 1.00 94.62 193 ASP A O 1
ATOM 1463 N N . THR A 1 194 ? -1.432 3.509 -1.035 1.00 91.31 194 THR A N 1
ATOM 1464 C CA . THR A 1 194 ? -1.772 4.936 -0.889 1.00 91.31 194 THR A CA 1
ATOM 1465 C C . THR A 1 194 ? -3.266 5.184 -0.676 1.00 91.31 194 THR A C 1
ATOM 1467 O O . THR A 1 194 ? -3.622 5.976 0.186 1.00 91.31 194 THR A O 1
ATOM 1470 N N . ASP A 1 195 ? -4.138 4.445 -1.366 1.00 91.81 195 ASP A N 1
ATOM 1471 C CA . ASP A 1 195 ? -5.603 4.601 -1.270 1.00 91.81 195 ASP A CA 1
ATOM 1472 C C . ASP A 1 195 ? -6.188 4.228 0.102 1.00 91.81 195 ASP A C 1
ATOM 1474 O O . ASP A 1 195 ? -7.308 4.615 0.436 1.00 91.81 195 ASP A O 1
ATOM 1478 N N . THR A 1 196 ? -5.463 3.412 0.874 1.00 93.25 196 THR A N 1
ATOM 1479 C CA . THR A 1 196 ? -5.908 2.918 2.191 1.00 93.25 196 THR A CA 1
ATOM 1480 C C . THR A 1 196 ? -4.987 3.312 3.333 1.00 93.25 196 THR A C 1
ATOM 1482 O O . THR A 1 196 ? -5.326 3.063 4.485 1.00 93.25 196 THR A O 1
ATOM 1485 N N . GLU A 1 197 ? -3.822 3.878 3.020 1.00 92.75 197 GLU A N 1
ATOM 1486 C CA . GLU A 1 197 ? -2.756 4.199 3.971 1.00 92.75 197 GLU A CA 1
ATOM 1487 C C . GLU A 1 197 ? -2.274 2.983 4.787 1.00 92.75 197 GLU A C 1
ATOM 1489 O O . GLU A 1 197 ? -1.859 3.080 5.946 1.00 92.75 197 GLU A O 1
ATOM 1494 N N . LEU A 1 198 ? -2.324 1.795 4.176 1.00 93.94 198 LEU A N 1
ATOM 1495 C CA . LEU A 1 198 ? -1.906 0.541 4.796 1.00 93.94 198 LEU A CA 1
ATOM 1496 C C . LEU A 1 198 ? -0.652 -0.019 4.136 1.00 93.94 198 LEU A C 1
ATOM 1498 O O . LEU A 1 198 ? -0.490 0.007 2.920 1.00 93.94 198 LEU A O 1
ATOM 1502 N N . ASN A 1 199 ? 0.202 -0.628 4.954 1.00 94.19 199 ASN A N 1
ATOM 1503 C CA . ASN A 1 199 ? 1.336 -1.411 4.486 1.00 94.19 199 ASN A CA 1
ATOM 1504 C C . ASN A 1 199 ? 0.927 -2.887 4.399 1.00 94.19 199 ASN A C 1
ATOM 1506 O O . ASN A 1 199 ? 0.468 -3.470 5.386 1.00 94.19 199 ASN A O 1
ATOM 1510 N N . TYR A 1 200 ? 1.119 -3.508 3.241 1.00 94.25 200 TYR A N 1
ATOM 1511 C CA . TYR A 1 200 ? 0.901 -4.932 3.021 1.00 94.25 200 TYR A CA 1
ATOM 1512 C C . TYR A 1 200 ? 2.156 -5.723 3.419 1.00 94.25 200 TYR A C 1
ATOM 1514 O O . TYR A 1 200 ? 3.147 -5.751 2.697 1.00 94.25 200 TYR A O 1
ATOM 1522 N N . LEU A 1 201 ? 2.110 -6.385 4.580 1.00 91.00 201 LEU A N 1
ATOM 1523 C CA . LEU A 1 201 ? 3.201 -7.203 5.136 1.00 91.00 201 LEU A CA 1
ATOM 1524 C C . LEU A 1 201 ? 2.918 -8.695 4.900 1.00 91.00 201 LEU A C 1
ATOM 1526 O O . LEU A 1 201 ? 2.967 -9.523 5.818 1.00 91.00 201 LEU A O 1
ATOM 1530 N N . ASN A 1 202 ? 2.577 -9.037 3.658 1.00 85.19 202 ASN A N 1
ATOM 1531 C CA . ASN A 1 202 ? 2.184 -10.376 3.218 1.00 85.19 202 ASN A CA 1
ATOM 1532 C C . ASN A 1 202 ? 0.898 -10.880 3.901 1.00 85.19 202 ASN A C 1
ATOM 1534 O O . ASN A 1 202 ? -0.210 -10.634 3.446 1.00 85.19 202 ASN A O 1
ATOM 1538 N N . ALA A 1 203 ? 1.002 -11.557 5.041 1.00 78.88 203 ALA A N 1
ATOM 1539 C CA . ALA A 1 203 ? -0.167 -12.163 5.680 1.00 78.88 203 ALA A CA 1
ATOM 1540 C C . ALA A 1 203 ? -1.099 -11.150 6.375 1.00 78.88 203 ALA A C 1
ATOM 1542 O O . ALA A 1 203 ? -2.214 -11.508 6.755 1.00 78.88 203 ALA A O 1
ATOM 1543 N N . ARG A 1 204 ? -0.642 -9.913 6.621 1.00 89.44 204 ARG A N 1
ATOM 1544 C CA . ARG A 1 204 ? -1.394 -8.898 7.375 1.00 89.44 204 ARG A CA 1
ATOM 1545 C C . ARG A 1 204 ? -1.145 -7.491 6.851 1.00 89.44 204 ARG A C 1
ATOM 1547 O O . ARG A 1 204 ? -0.067 -7.197 6.344 1.00 89.44 204 ARG A O 1
ATOM 1554 N N . TYR A 1 205 ? -2.115 -6.616 7.093 1.00 94.44 205 TYR A N 1
ATOM 1555 C CA . TYR A 1 205 ? -2.004 -5.187 6.821 1.00 94.44 205 TYR A CA 1
ATOM 1556 C C . TYR A 1 205 ? -1.655 -4.430 8.096 1.00 94.44 205 TYR A C 1
ATOM 1558 O O . TYR A 1 205 ? -2.213 -4.691 9.169 1.00 94.44 205 TYR A O 1
ATOM 1566 N N . TYR A 1 206 ? -0.709 -3.511 7.969 1.00 93.31 206 TYR A N 1
ATOM 1567 C CA . TYR A 1 206 ? -0.189 -2.687 9.045 1.00 93.31 206 TYR A CA 1
ATOM 1568 C C . TYR A 1 206 ? -0.559 -1.226 8.809 1.00 93.31 206 TYR A C 1
ATOM 1570 O O . TYR A 1 206 ? -0.226 -0.656 7.772 1.00 93.31 206 TYR A O 1
ATOM 1578 N N . ASN A 1 207 ? -1.227 -0.629 9.790 1.00 91.12 207 ASN A N 1
ATOM 1579 C CA . ASN A 1 207 ? -1.506 0.795 9.821 1.00 91.12 207 ASN A CA 1
ATOM 1580 C C . ASN A 1 207 ? -0.368 1.487 10.587 1.00 91.12 207 ASN A C 1
ATOM 1582 O O . ASN A 1 207 ? -0.218 1.302 11.803 1.00 91.12 207 ASN A O 1
ATOM 1586 N N . SER A 1 208 ? 0.445 2.259 9.865 1.00 89.12 208 SER A N 1
ATOM 1587 C CA . SER A 1 208 ? 1.573 3.003 10.429 1.00 89.12 208 SER A CA 1
ATOM 1588 C C . SER A 1 208 ? 1.116 4.153 11.325 1.00 89.12 208 SER A C 1
ATOM 1590 O O . SER A 1 208 ? 1.742 4.376 12.365 1.00 89.12 208 SER A O 1
ATOM 1592 N N . ALA A 1 209 ? -0.013 4.806 11.007 1.00 85.25 209 ALA A N 1
ATOM 1593 C CA . ALA A 1 209 ? -0.531 5.969 11.742 1.00 85.25 209 ALA A CA 1
ATOM 1594 C C . ALA A 1 209 ? -0.729 5.656 13.226 1.00 85.25 209 ALA A C 1
ATOM 1596 O O . ALA A 1 209 ? -0.358 6.437 14.101 1.00 85.25 209 ALA A O 1
ATOM 1597 N N . ILE A 1 210 ? -1.227 4.453 13.512 1.00 81.88 210 ILE A N 1
ATOM 1598 C CA . ILE A 1 210 ? -1.465 3.949 14.872 1.00 81.88 210 ILE A CA 1
ATOM 1599 C C . ILE A 1 210 ? -0.505 2.823 15.288 1.00 81.88 210 ILE A C 1
ATOM 1601 O O . ILE A 1 210 ? -0.691 2.193 16.338 1.00 81.88 210 ILE A O 1
ATOM 1605 N N . GLY A 1 211 ? 0.507 2.554 14.463 1.00 85.81 211 GLY A N 1
ATOM 1606 C CA . GLY A 1 211 ? 1.606 1.636 14.729 1.00 85.81 211 GLY A CA 1
ATOM 1607 C C . GLY A 1 211 ? 1.217 0.173 14.967 1.00 85.81 211 GLY A C 1
ATOM 1608 O O . GLY A 1 211 ? 1.899 -0.515 15.735 1.00 85.81 211 GLY A O 1
ATOM 1609 N N . ARG A 1 212 ? 0.141 -0.330 14.346 1.00 85.44 212 ARG A N 1
ATOM 1610 C CA . ARG A 1 212 ? -0.398 -1.681 14.615 1.00 85.44 212 ARG A CA 1
ATOM 1611 C C . ARG A 1 212 ? -0.946 -2.388 13.379 1.00 85.44 212 ARG A C 1
ATOM 1613 O O . ARG A 1 212 ? -1.317 -1.761 12.394 1.00 85.44 212 ARG A O 1
ATOM 1620 N N . PHE A 1 213 ? -1.056 -3.711 13.466 1.00 89.56 213 PHE A N 1
ATOM 1621 C CA . PHE A 1 213 ? -1.817 -4.488 12.484 1.00 89.56 213 PHE A CA 1
ATOM 1622 C C . PHE A 1 213 ? -3.323 -4.220 12.599 1.00 89.56 213 PHE A C 1
ATOM 1624 O O . PHE A 1 213 ? -3.796 -3.843 13.667 1.00 89.56 213 PHE A O 1
ATOM 1631 N N . ILE A 1 214 ? -4.075 -4.445 11.520 1.00 90.19 214 ILE A N 1
ATOM 1632 C CA . ILE A 1 214 ? -5.550 -4.352 11.528 1.00 90.19 214 ILE A CA 1
ATOM 1633 C C . ILE A 1 214 ? -6.241 -5.715 11.701 1.00 90.19 214 ILE A C 1
ATOM 1635 O O . ILE A 1 214 ? -7.458 -5.786 11.843 1.00 90.19 214 ILE A O 1
ATOM 1639 N N . SER A 1 215 ? -5.468 -6.801 11.737 1.00 87.44 215 SER A N 1
ATOM 1640 C CA . SER A 1 215 ? -5.940 -8.152 12.044 1.00 87.44 215 SER A CA 1
ATOM 1641 C C . SER A 1 215 ? -5.036 -8.851 13.057 1.00 87.44 215 SER A C 1
ATOM 1643 O O . SER A 1 215 ? -3.832 -8.574 13.164 1.00 87.44 215 SER A O 1
ATOM 1645 N N . VAL A 1 216 ? -5.615 -9.797 13.799 1.00 77.88 216 VAL A N 1
ATOM 1646 C CA . VAL A 1 216 ? -4.850 -10.689 14.678 1.00 77.88 216 VAL A CA 1
ATOM 1647 C C . VAL A 1 216 ? -4.052 -11.710 13.865 1.00 77.88 216 VAL A C 1
ATOM 1649 O O . VAL A 1 216 ? -4.381 -12.046 12.729 1.00 77.88 216 VAL A O 1
ATOM 1652 N N . PHE A 1 217 ? -2.974 -12.233 14.449 1.00 62.22 217 PHE A N 1
ATOM 1653 C CA . PHE A 1 217 ? -2.187 -13.279 13.796 1.00 62.22 217 PHE A CA 1
ATOM 1654 C C . PHE A 1 217 ? -2.974 -14.596 13.725 1.00 62.22 217 PHE A C 1
ATOM 1656 O O . PHE A 1 217 ? -3.471 -15.078 14.744 1.00 62.22 217 PHE A O 1
ATOM 1663 N N . SER A 1 218 ? -3.046 -15.208 12.540 1.00 56.19 218 SER A N 1
ATOM 1664 C CA . SER A 1 218 ? -3.804 -16.448 12.313 1.00 56.19 218 SER A CA 1
ATOM 1665 C C . SER A 1 218 ? -3.204 -17.672 13.018 1.00 56.19 218 SER A C 1
ATOM 1667 O O . SER A 1 218 ? -3.928 -18.617 13.328 1.00 56.19 218 SER A O 1
ATOM 1669 N N . ASN A 1 219 ? -1.901 -17.662 13.336 1.00 49.16 219 ASN A N 1
ATOM 1670 C CA . ASN A 1 219 ? -1.213 -18.813 13.921 1.00 49.16 219 ASN A CA 1
ATOM 1671 C C . ASN A 1 219 ? -1.040 -18.676 15.447 1.00 49.16 219 ASN A C 1
ATOM 1673 O O . ASN A 1 219 ? -0.048 -18.146 15.950 1.00 49.16 219 ASN A O 1
ATOM 1677 N N . ARG A 1 220 ? -2.027 -19.181 16.198 1.00 51.50 220 ARG A N 1
ATOM 1678 C CA . ARG A 1 220 ? -2.097 -19.185 17.674 1.00 51.50 220 ARG A CA 1
ATOM 1679 C C . ARG A 1 220 ? -1.116 -20.167 18.341 1.00 51.50 220 ARG A C 1
ATOM 1681 O O . ARG A 1 220 ? -1.518 -20.961 19.193 1.00 51.50 220 ARG A O 1
ATOM 1688 N N . ARG A 1 221 ? 0.182 -20.146 18.026 1.00 41.06 221 ARG A N 1
ATOM 1689 C CA . ARG A 1 221 ? 1.146 -20.869 18.877 1.00 41.06 221 ARG A CA 1
ATOM 1690 C C . ARG A 1 221 ? 1.377 -20.063 20.157 1.00 41.06 221 ARG A C 1
ATOM 1692 O O . ARG A 1 221 ? 2.188 -19.144 20.178 1.00 41.06 221 ARG A O 1
ATOM 1699 N N . ARG A 1 222 ? 0.637 -20.408 21.223 1.00 41.28 222 ARG A N 1
ATOM 1700 C CA . ARG A 1 222 ? 0.861 -19.928 22.600 1.00 41.28 222 ARG A CA 1
ATOM 1701 C C . ARG A 1 222 ? 2.328 -20.156 22.970 1.00 41.28 222 ARG A C 1
ATOM 1703 O O . ARG A 1 222 ? 2.694 -21.258 23.365 1.00 41.28 222 ARG A O 1
ATOM 1710 N N . LYS A 1 223 ? 3.157 -19.116 22.905 1.00 38.47 223 LYS A N 1
ATOM 1711 C CA . LYS A 1 223 ? 4.314 -19.023 23.795 1.00 38.47 223 LYS A CA 1
ATOM 1712 C C . LYS A 1 223 ? 3.889 -18.193 24.998 1.00 38.47 223 LYS A C 1
ATOM 1714 O O . LYS A 1 223 ? 3.393 -17.079 24.865 1.00 38.47 223 LYS A O 1
ATOM 1719 N N . SER A 1 224 ? 3.974 -18.836 26.157 1.00 42.50 224 SER A N 1
ATOM 1720 C CA . SER A 1 224 ? 3.698 -18.257 27.466 1.00 42.50 224 SER A CA 1
ATOM 1721 C C . SER A 1 224 ? 4.543 -16.998 27.672 1.00 42.50 224 SER A C 1
ATOM 1723 O O . SER A 1 224 ? 5.758 -17.053 27.504 1.00 42.50 224 SER A O 1
ATOM 1725 N N . GLY A 1 225 ? 3.894 -15.892 28.044 1.00 43.78 225 GLY A N 1
ATOM 1726 C CA . GLY A 1 225 ? 4.546 -14.665 28.509 1.00 43.78 225 GLY A CA 1
ATOM 1727 C C . GLY A 1 225 ? 4.557 -13.520 27.491 1.00 43.78 225 GLY A C 1
ATOM 1728 O O . GLY A 1 225 ? 5.389 -13.490 26.595 1.00 43.78 225 GLY A O 1
ATOM 1729 N N . LYS A 1 226 ? 3.671 -12.534 27.708 1.00 44.81 226 LYS A N 1
ATOM 1730 C CA . LYS A 1 226 ? 3.520 -11.252 26.981 1.00 44.81 226 LYS A CA 1
ATOM 1731 C C . LYS A 1 226 ? 3.078 -11.366 25.518 1.00 44.81 226 LYS A C 1
ATOM 1733 O O . LYS A 1 226 ? 3.847 -11.152 24.587 1.00 44.81 226 LYS A O 1
ATOM 1738 N N . THR A 1 227 ? 1.789 -11.609 25.318 1.00 43.66 227 THR A N 1
ATOM 1739 C CA . THR A 1 227 ? 1.163 -11.597 23.997 1.00 43.66 227 THR A CA 1
ATOM 1740 C C . THR A 1 227 ? 0.430 -10.283 23.734 1.00 43.66 227 THR A C 1
ATOM 1742 O O . THR A 1 227 ? -0.755 -10.133 24.019 1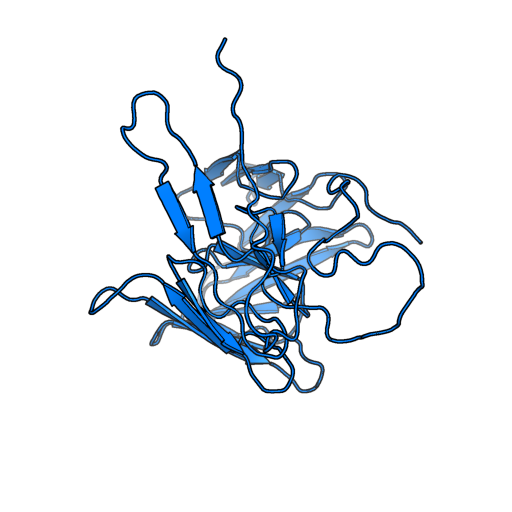.00 43.66 227 THR A O 1
ATOM 1745 N N . ASP A 1 228 ? 1.142 -9.314 23.162 1.00 49.41 228 ASP A N 1
ATOM 1746 C CA . ASP A 1 228 ? 0.507 -8.160 22.526 1.00 49.41 228 ASP A CA 1
ATOM 1747 C C . ASP A 1 228 ? 0.319 -8.476 21.035 1.00 49.41 228 ASP A C 1
ATOM 1749 O O . ASP A 1 228 ? 1.215 -8.285 20.211 1.00 49.41 228 ASP A O 1
ATOM 1753 N N . TYR A 1 229 ? -0.834 -9.065 20.712 1.00 48.50 229 TYR A N 1
ATOM 1754 C CA . TYR A 1 229 ? -1.151 -9.691 19.417 1.00 48.50 229 TYR A CA 1
ATOM 1755 C C . TYR A 1 229 ? -1.186 -8.718 18.224 1.00 48.50 229 TYR A C 1
ATOM 1757 O O . TYR A 1 229 ? -1.230 -9.144 17.068 1.00 48.50 229 TYR A O 1
ATOM 1765 N N . TRP A 1 230 ? -1.139 -7.419 18.518 1.00 44.97 230 TRP A N 1
ATOM 1766 C CA . TRP A 1 230 ? -1.237 -6.307 17.578 1.00 44.97 230 TRP A CA 1
ATOM 1767 C C . TRP A 1 230 ? 0.119 -5.702 17.192 1.00 44.97 230 TRP A C 1
ATOM 1769 O O . TRP A 1 230 ? 0.190 -4.911 16.249 1.00 44.97 230 TRP A O 1
ATOM 1779 N N . LYS A 1 231 ? 1.199 -6.054 17.906 1.00 45.56 231 LYS A N 1
ATOM 1780 C CA . LYS A 1 231 ? 2.521 -5.436 17.737 1.00 45.56 231 LYS A CA 1
ATOM 1781 C C . LYS A 1 231 ? 3.406 -6.202 16.753 1.00 45.56 231 LYS A C 1
ATOM 1783 O O . LYS A 1 231 ? 3.413 -7.429 16.709 1.00 45.56 231 LYS A O 1
ATOM 1788 N N . ARG A 1 232 ? 4.193 -5.448 15.978 1.00 52.41 232 ARG A N 1
ATOM 1789 C CA . ARG A 1 232 ? 5.208 -5.954 15.032 1.00 52.41 232 ARG A CA 1
ATOM 1790 C C . ARG A 1 232 ? 6.477 -6.459 15.728 1.00 52.41 232 ARG A C 1
ATOM 1792 O O . ARG A 1 232 ? 7.151 -7.345 15.226 1.00 52.41 232 ARG A O 1
ATOM 1799 N N . SER A 1 233 ? 6.772 -5.910 16.897 1.00 42.81 233 SER A N 1
ATOM 1800 C CA . SER A 1 233 ? 7.873 -6.258 17.796 1.00 42.81 233 SER A CA 1
ATOM 1801 C C . SER A 1 233 ? 7.575 -5.519 19.103 1.00 42.81 233 SER A C 1
ATOM 1803 O O . SER A 1 233 ? 6.989 -4.434 19.066 1.00 42.81 233 SER A O 1
ATOM 1805 N N . ALA A 1 234 ? 7.882 -6.096 20.262 1.00 38.28 234 ALA A N 1
ATOM 1806 C CA . ALA A 1 234 ? 7.601 -5.493 21.564 1.00 38.28 234 ALA A CA 1
ATOM 1807 C C . ALA A 1 234 ? 8.312 -4.130 21.718 1.00 38.28 234 ALA A C 1
ATOM 1809 O O . ALA A 1 234 ? 9.454 -4.069 22.152 1.00 38.28 234 ALA A O 1
ATOM 1810 N N . GLY A 1 235 ? 7.655 -3.033 21.328 1.00 41.19 235 GLY A N 1
ATOM 1811 C CA . GLY A 1 235 ? 8.119 -1.657 21.551 1.00 41.19 235 GLY A CA 1
ATOM 1812 C C . GLY A 1 235 ? 9.368 -1.207 20.780 1.00 41.19 235 GLY A C 1
ATOM 1813 O O . GLY A 1 235 ? 9.701 -0.036 20.868 1.00 41.19 235 GLY A O 1
ATOM 1814 N N . ASN A 1 236 ? 10.029 -2.079 20.009 1.00 42.12 236 ASN A N 1
ATOM 1815 C CA . ASN A 1 236 ? 11.235 -1.751 19.243 1.00 42.12 236 ASN A CA 1
ATOM 1816 C C . ASN A 1 236 ? 11.012 -2.013 17.754 1.00 42.12 236 ASN A C 1
ATOM 1818 O O . ASN A 1 236 ? 11.346 -3.080 17.234 1.00 42.12 236 ASN A O 1
ATOM 1822 N N . SER A 1 237 ? 10.435 -1.035 17.064 1.00 51.22 237 SER A N 1
ATOM 1823 C CA . SER A 1 237 ? 10.287 -1.048 15.607 1.00 51.22 237 SER A CA 1
ATOM 1824 C C . SER A 1 237 ? 11.590 -0.729 14.866 1.00 51.22 237 SER A C 1
ATOM 1826 O O . SER A 1 237 ? 11.683 -1.038 13.685 1.00 51.22 237 SER A O 1
ATOM 1828 N N . CYS A 1 238 ? 12.612 -0.207 15.559 1.00 50.59 238 CYS A N 1
ATOM 1829 C CA . CYS A 1 238 ? 13.930 0.114 14.995 1.00 50.59 238 CYS A CA 1
ATOM 1830 C C . CYS A 1 238 ? 14.936 -1.055 14.980 1.00 50.59 238 CYS A C 1
ATOM 1832 O O . CYS A 1 238 ? 16.087 -0.857 14.593 1.00 50.59 238 CYS A O 1
ATOM 1834 N N . ARG A 1 239 ? 14.555 -2.263 15.419 1.00 38.62 239 ARG A N 1
ATOM 1835 C CA . ARG A 1 239 ? 15.465 -3.418 15.515 1.00 38.62 239 ARG A CA 1
ATOM 1836 C C . ARG A 1 239 ? 14.898 -4.603 14.738 1.00 38.62 239 ARG A C 1
ATOM 1838 O O . ARG A 1 239 ? 13.807 -5.072 15.061 1.00 38.62 239 ARG A O 1
ATOM 1845 N N . SER A 1 240 ? 15.634 -5.107 13.747 1.00 40.78 240 SER A N 1
ATOM 1846 C CA . SER A 1 240 ? 15.330 -6.415 13.166 1.00 40.78 240 SER A CA 1
ATOM 1847 C C . SER A 1 240 ? 15.633 -7.480 14.223 1.00 40.78 240 SER A C 1
ATOM 1849 O O . SER A 1 240 ? 16.665 -7.443 14.894 1.00 40.78 240 SER A O 1
ATOM 1851 N N . THR A 1 241 ? 14.701 -8.404 14.450 1.00 32.44 241 THR A N 1
ATOM 1852 C CA . THR A 1 241 ? 15.035 -9.628 15.183 1.00 32.44 241 THR A CA 1
ATOM 1853 C C . THR A 1 241 ? 15.626 -10.580 14.161 1.00 32.44 241 THR A C 1
ATOM 1855 O O . THR A 1 241 ? 14.909 -11.297 13.474 1.00 32.44 241 THR A O 1
ATOM 1858 N N . SER A 1 242 ? 16.944 -10.508 13.996 1.00 27.16 242 SER A N 1
ATOM 1859 C CA . SER A 1 242 ? 17.703 -11.585 13.383 1.00 27.16 242 SER A CA 1
ATOM 1860 C C . SER A 1 242 ? 17.700 -12.773 14.342 1.00 27.16 242 SER A C 1
ATOM 1862 O O . SER A 1 242 ? 18.292 -12.713 15.419 1.00 27.16 242 SER A O 1
ATOM 1864 N N . THR A 1 243 ? 17.006 -13.835 13.950 1.00 28.70 243 THR A N 1
ATOM 1865 C CA . THR A 1 243 ? 17.254 -15.218 14.383 1.00 28.70 243 THR A CA 1
ATOM 1866 C C . THR A 1 243 ? 16.770 -16.142 13.291 1.00 28.70 243 THR A C 1
ATOM 1868 O O . THR A 1 243 ? 15.611 -15.941 12.861 1.00 28.70 243 THR A O 1
#